Protein AF-A0A3A8Q5J2-F1 (afdb_monomer_lite)

Sequence (240 aa):
MSATRFPAQSALTEPETFGLDAPQSGDEVGGTMNSEPMVRTIKRFGLTLLVCWFVPSSCVAVSLGLMGALQALTAEPTAFPGDPPIADMLLEVALCGWLFILIGFCGFFVARHEADPIVRLWRRVLPPLTVVSLLALSPTVAQVGGRHFGGWRHLKSLLRENEARVQQMIGRTEGSLSEEERERVRAWFLKHPVSLRFESEPEPVRIQLMHSTPPYVGVDFGRGRNAVFDPVTMQCLYAD

Structure (mmCIF, N/CA/C/O backbone):
data_AF-A0A3A8Q5J2-F1
#
_entry.id   AF-A0A3A8Q5J2-F1
#
loop_
_atom_site.group_PDB
_atom_site.id
_atom_site.type_symbol
_atom_site.label_atom_id
_atom_site.label_alt_id
_atom_site.label_comp_id
_atom_site.label_asym_id
_atom_site.label_entity_id
_atom_site.label_seq_id
_atom_site.pdbx_PDB_ins_code
_atom_site.Cartn_x
_atom_site.Cartn_y
_atom_site.Cartn_z
_atom_site.occupancy
_atom_site.B_iso_or_equiv
_atom_site.auth_seq_id
_atom_site.auth_comp_id
_atom_site.auth_asym_id
_atom_site.auth_atom_id
_atom_site.pdbx_PDB_model_num
ATOM 1 N N . MET A 1 1 ? -0.804 25.118 -80.270 1.00 39.03 1 MET A N 1
ATOM 2 C CA . MET A 1 1 ? -0.415 25.708 -81.568 1.00 39.03 1 MET A CA 1
ATOM 3 C C . MET A 1 1 ? 1.028 26.162 -81.468 1.00 39.03 1 MET A C 1
ATOM 5 O O . MET A 1 1 ? 1.395 26.773 -80.476 1.00 39.03 1 MET A O 1
ATOM 9 N N . SER A 1 2 ? 1.822 25.727 -82.441 1.00 39.53 2 SER A N 1
ATOM 10 C CA . SER A 1 2 ? 3.270 25.885 -82.598 1.00 39.53 2 SER A CA 1
ATOM 11 C C . SER A 1 2 ? 3.759 27.331 -82.690 1.00 39.53 2 SER A C 1
ATOM 13 O O . SER A 1 2 ? 3.027 28.168 -83.206 1.00 39.53 2 SER A O 1
ATOM 15 N N . ALA A 1 3 ? 5.026 27.554 -82.307 1.00 39.34 3 ALA A N 1
ATOM 16 C CA . ALA A 1 3 ? 6.088 28.223 -83.095 1.00 39.34 3 ALA A CA 1
ATOM 17 C C . ALA A 1 3 ? 7.264 28.596 -82.150 1.00 39.34 3 ALA A C 1
ATOM 19 O O . ALA A 1 3 ? 7.085 29.407 -81.254 1.00 39.34 3 ALA A O 1
ATOM 20 N N . THR A 1 4 ? 8.373 27.845 -82.079 1.00 39.78 4 THR A N 1
ATOM 21 C CA . THR A 1 4 ? 9.596 27.820 -82.933 1.00 39.78 4 THR A CA 1
ATOM 22 C C . THR A 1 4 ? 10.676 28.886 -82.655 1.00 39.78 4 THR A C 1
ATOM 24 O O . THR A 1 4 ? 10.446 30.053 -82.926 1.00 39.78 4 THR A O 1
ATOM 27 N N . ARG A 1 5 ? 11.882 28.368 -82.307 1.00 38.09 5 ARG A N 1
ATOM 28 C CA . ARG A 1 5 ? 13.273 28.708 -82.754 1.00 38.09 5 ARG A CA 1
ATOM 29 C C . ARG A 1 5 ? 13.868 30.091 -82.384 1.00 38.09 5 ARG A C 1
ATOM 31 O O . ARG A 1 5 ? 13.312 31.095 -82.786 1.00 38.09 5 ARG A O 1
ATOM 38 N N . PHE A 1 6 ? 14.920 30.156 -81.534 1.00 37.38 6 PHE A N 1
ATOM 39 C CA . PHE A 1 6 ? 16.404 30.145 -81.802 1.00 37.38 6 PHE A CA 1
ATOM 40 C C . PHE A 1 6 ? 16.945 31.434 -82.484 1.00 37.38 6 PHE A C 1
ATOM 42 O O . PHE A 1 6 ? 16.175 32.030 -83.228 1.00 37.38 6 PHE A O 1
ATOM 49 N N . PRO A 1 7 ? 18.266 31.768 -82.476 1.00 57.41 7 PRO A N 1
ATOM 50 C CA . PRO A 1 7 ? 19.396 31.562 -81.531 1.00 57.41 7 PRO A CA 1
ATOM 51 C C . PRO A 1 7 ? 20.337 32.819 -81.407 1.00 57.41 7 PRO A C 1
ATOM 53 O O . PRO A 1 7 ? 19.991 33.887 -81.897 1.00 57.41 7 PRO A O 1
ATOM 56 N N . ALA A 1 8 ? 21.571 32.617 -80.883 1.00 38.72 8 ALA A N 1
ATOM 57 C CA . ALA A 1 8 ? 22.827 33.388 -81.112 1.00 38.72 8 ALA A CA 1
ATOM 58 C C . ALA A 1 8 ? 23.004 34.721 -80.336 1.00 38.72 8 ALA A C 1
ATOM 60 O O . ALA A 1 8 ? 22.026 35.384 -80.040 1.00 38.72 8 ALA A O 1
ATOM 61 N N . GLN A 1 9 ? 24.188 35.227 -79.964 1.00 36.75 9 GLN A N 1
ATOM 62 C CA . GLN A 1 9 ? 25.610 34.849 -80.034 1.00 36.75 9 GLN A CA 1
ATOM 63 C C . GLN A 1 9 ? 26.382 35.872 -79.153 1.00 36.75 9 GLN A C 1
ATOM 65 O O . GLN A 1 9 ? 26.022 37.041 -79.125 1.00 36.75 9 GLN A O 1
ATOM 70 N N . SER A 1 10 ? 27.431 35.407 -78.469 1.00 41.59 10 SER A N 1
ATOM 71 C CA . SER A 1 10 ? 28.797 35.973 -78.369 1.00 41.59 10 SER A CA 1
ATOM 72 C C . SER A 1 10 ? 29.067 37.496 -78.302 1.00 41.59 10 SER A C 1
ATOM 74 O O . SER A 1 10 ? 28.834 38.196 -79.278 1.00 41.59 10 SER A O 1
ATOM 76 N N . ALA A 1 11 ? 29.759 37.944 -77.239 1.00 39.22 11 ALA A N 1
ATOM 77 C CA . ALA A 1 11 ? 30.820 38.988 -77.191 1.00 39.22 11 ALA A CA 1
ATOM 78 C C . ALA A 1 11 ? 31.205 39.168 -75.699 1.00 39.22 11 ALA A C 1
ATOM 80 O O . ALA A 1 11 ? 30.323 39.452 -74.899 1.00 39.22 11 ALA A O 1
ATOM 81 N N . LEU A 1 12 ? 32.381 38.820 -75.162 1.00 43.78 12 LEU A N 1
ATOM 82 C CA . LEU A 1 12 ? 33.767 39.219 -75.455 1.00 43.78 12 LEU A CA 1
ATOM 83 C C . LEU A 1 12 ? 33.998 40.737 -75.360 1.00 43.78 12 LEU A C 1
ATOM 85 O O . LEU A 1 12 ? 33.977 41.423 -76.376 1.00 43.78 12 LEU A O 1
ATOM 89 N N . THR A 1 13 ? 34.277 41.213 -74.140 1.00 38.00 13 THR A N 1
ATOM 90 C CA . THR A 1 13 ? 35.090 42.417 -73.892 1.00 38.00 13 THR A CA 1
ATOM 91 C C . THR A 1 13 ? 35.610 42.417 -72.450 1.00 38.00 13 THR A C 1
ATOM 93 O O . THR A 1 13 ? 34.872 42.702 -71.512 1.00 38.00 13 THR A O 1
ATOM 96 N N . GLU A 1 14 ? 36.895 42.103 -72.274 1.00 45.56 14 GLU A N 1
ATOM 97 C CA . GLU A 1 14 ? 37.707 42.784 -71.257 1.00 45.56 14 GLU A CA 1
ATOM 98 C C . GLU A 1 14 ? 38.024 44.199 -71.767 1.00 45.56 14 GLU A C 1
ATOM 100 O O . GLU A 1 14 ? 38.014 44.438 -72.981 1.00 45.56 14 GLU A O 1
ATOM 105 N N . PRO A 1 15 ? 38.301 45.144 -70.859 1.00 44.31 15 PRO A N 1
ATOM 106 C CA . PRO A 1 15 ? 39.694 45.574 -70.798 1.00 44.31 15 PRO A CA 1
ATOM 107 C C . PRO A 1 15 ? 40.222 45.823 -69.379 1.00 44.31 15 PRO A C 1
ATOM 109 O O . PRO A 1 15 ? 39.516 46.261 -68.470 1.00 44.31 15 PRO A O 1
ATOM 112 N N . GLU A 1 16 ? 41.524 45.578 -69.258 1.00 41.09 16 GLU A N 1
ATOM 113 C CA . GLU A 1 16 ? 42.432 46.026 -68.207 1.00 41.09 16 GLU A CA 1
ATOM 114 C C . GLU A 1 16 ? 42.338 47.541 -67.938 1.00 41.09 16 GLU A C 1
ATOM 116 O O . GLU A 1 16 ? 42.175 48.334 -68.865 1.00 41.09 16 GLU A O 1
ATOM 121 N N . THR A 1 17 ? 42.565 47.984 -66.695 1.00 40.50 17 THR A N 1
ATOM 122 C CA . THR A 1 17 ? 43.857 48.580 -66.273 1.00 40.50 17 THR A CA 1
ATOM 123 C C . THR A 1 17 ? 43.790 49.256 -64.890 1.00 40.50 17 THR A C 1
ATOM 125 O O . THR A 1 17 ? 42.928 50.079 -64.612 1.00 40.50 17 THR A O 1
ATOM 128 N N . PHE A 1 18 ? 44.800 48.914 -64.079 1.00 36.84 18 PHE A N 1
ATOM 129 C CA . PHE A 1 18 ? 45.603 49.757 -63.175 1.00 36.84 18 PHE A CA 1
ATOM 130 C C . PHE A 1 18 ? 44.985 50.558 -62.012 1.00 36.84 18 PHE A C 1
ATOM 132 O O . PHE A 1 18 ? 44.236 51.510 -62.200 1.00 36.84 18 PHE A O 1
ATOM 139 N N . GLY A 1 19 ? 45.531 50.309 -60.810 1.00 32.41 19 GLY A N 1
ATOM 140 C CA . GLY A 1 19 ? 45.515 51.276 -59.707 1.00 32.41 19 GLY A CA 1
ATOM 141 C C . GLY A 1 19 ? 46.032 50.773 -58.350 1.00 32.41 19 GLY A C 1
ATOM 142 O O . GLY A 1 19 ? 45.225 50.506 -57.476 1.00 32.41 19 GLY A O 1
ATOM 143 N N . LEU A 1 20 ? 47.363 50.712 -58.196 1.00 37.94 20 LEU A N 1
ATOM 144 C CA . LEU A 1 20 ? 48.165 51.107 -57.012 1.00 37.94 20 LEU A CA 1
ATOM 145 C C . LEU A 1 20 ? 47.893 50.524 -55.597 1.00 37.94 20 LEU A C 1
ATOM 147 O O . LEU A 1 20 ? 46.974 50.920 -54.893 1.00 37.94 20 LEU A O 1
ATOM 151 N N . ASP A 1 21 ? 48.836 49.667 -55.194 1.00 37.53 21 ASP A N 1
ATOM 152 C CA . ASP A 1 21 ? 49.574 49.520 -53.921 1.00 37.53 21 ASP A CA 1
ATOM 153 C C . ASP A 1 21 ? 49.067 50.023 -52.543 1.00 37.53 21 ASP A C 1
ATOM 155 O O . ASP A 1 21 ? 48.812 51.206 -52.319 1.00 37.53 21 ASP A O 1
ATOM 159 N N . ALA A 1 22 ? 49.270 49.090 -51.588 1.00 42.50 22 ALA A N 1
ATOM 160 C CA . ALA A 1 22 ? 49.672 49.215 -50.169 1.00 42.50 22 ALA A CA 1
ATOM 161 C C . ALA A 1 22 ? 48.571 49.286 -49.075 1.00 42.50 22 ALA A C 1
ATOM 163 O O . ALA A 1 22 ? 47.450 49.704 -49.338 1.00 42.50 22 ALA A O 1
ATOM 164 N N . PRO A 1 23 ? 48.899 48.998 -47.792 1.00 43.97 23 PRO A N 1
ATOM 165 C CA . PRO A 1 2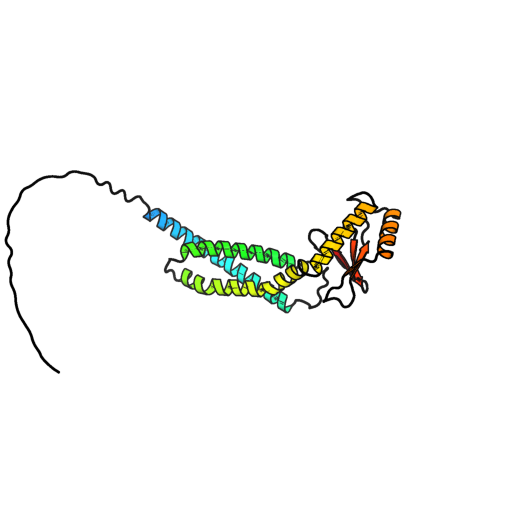3 ? 49.474 47.765 -47.237 1.00 43.97 23 PRO A CA 1
ATOM 166 C C . PRO A 1 23 ? 48.667 47.228 -46.020 1.00 43.97 23 PRO A C 1
ATOM 168 O O . PRO A 1 23 ? 47.678 47.808 -45.584 1.00 43.97 23 PRO A O 1
ATOM 171 N N . GLN A 1 24 ? 49.122 46.100 -45.463 1.00 50.88 24 GLN A N 1
ATOM 172 C CA . GLN A 1 24 ? 48.618 45.420 -44.260 1.00 50.88 24 GLN A CA 1
ATOM 173 C C . GLN A 1 24 ? 48.326 46.329 -43.044 1.00 50.88 24 GLN A C 1
ATOM 175 O O . GLN A 1 24 ? 49.203 47.042 -42.564 1.00 50.88 24 GLN A O 1
ATOM 180 N N . SER A 1 25 ? 47.141 46.150 -42.453 1.00 35.81 25 SER A N 1
ATOM 181 C CA . SER A 1 25 ? 46.830 46.273 -41.015 1.00 35.81 25 SER A CA 1
ATOM 182 C C . SER A 1 25 ? 45.469 45.599 -40.815 1.00 35.81 25 SER A C 1
ATOM 184 O O . SER A 1 25 ? 44.590 45.811 -41.639 1.00 35.81 25 SER A O 1
ATOM 186 N N . GLY A 1 26 ? 45.155 44.777 -39.832 1.00 37.09 26 GLY A N 1
ATOM 187 C CA . GLY A 1 26 ? 45.822 44.247 -38.662 1.00 37.09 26 GLY A CA 1
ATOM 188 C C . GLY A 1 26 ? 44.752 43.371 -37.999 1.00 37.09 26 GLY A C 1
ATOM 189 O O . GLY A 1 26 ? 43.581 43.738 -38.003 1.00 37.09 26 GLY A O 1
ATOM 190 N N . ASP A 1 27 ? 45.150 42.193 -37.533 1.00 45.53 27 ASP A N 1
ATOM 191 C CA . ASP A 1 27 ? 44.524 41.428 -36.454 1.00 45.53 27 ASP A CA 1
ATOM 192 C C . ASP A 1 27 ? 42.991 41.491 -36.298 1.00 45.53 27 ASP A C 1
ATOM 194 O O . ASP A 1 27 ? 42.468 42.130 -35.387 1.00 45.53 27 ASP A O 1
ATOM 198 N N . GLU A 1 28 ? 42.267 40.668 -37.061 1.00 39.16 28 GLU A N 1
ATOM 199 C CA . GLU A 1 28 ? 41.115 39.981 -36.474 1.00 39.16 28 GLU A CA 1
ATOM 200 C C . GLU A 1 28 ? 41.599 38.644 -35.913 1.00 39.16 28 GLU A C 1
ATOM 202 O O . GLU A 1 28 ? 41.655 37.615 -36.588 1.00 39.16 28 GLU A O 1
ATOM 207 N N . VAL A 1 29 ? 41.963 38.679 -34.628 1.00 48.69 29 VAL A N 1
ATOM 208 C CA . VAL A 1 29 ? 42.044 37.504 -33.758 1.00 48.69 29 VAL A CA 1
ATOM 209 C C . VAL A 1 29 ? 40.627 36.938 -33.631 1.00 48.69 29 VAL A C 1
ATOM 211 O O . VAL A 1 29 ? 39.917 37.151 -32.651 1.00 48.69 29 VAL A O 1
ATOM 214 N N . GLY A 1 30 ? 40.19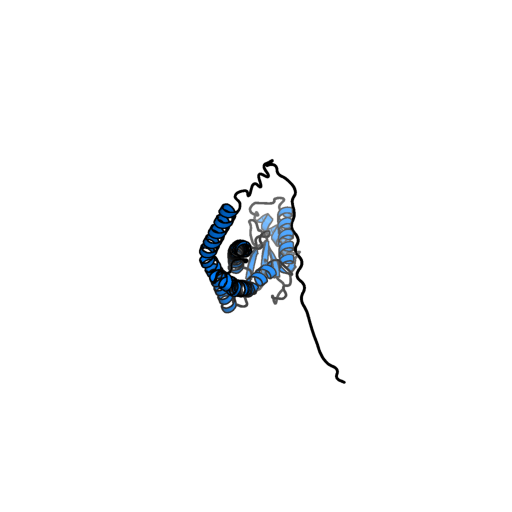5 36.218 -34.664 1.00 41.22 30 GLY A N 1
ATOM 215 C CA . GLY A 1 30 ? 39.033 35.346 -34.636 1.00 41.22 30 GLY A CA 1
ATOM 216 C C . GLY A 1 30 ? 39.363 34.141 -33.772 1.00 41.22 30 GLY A C 1
ATOM 217 O O . GLY A 1 30 ? 39.757 33.092 -34.274 1.00 41.22 30 GLY A O 1
ATOM 218 N N . GLY A 1 31 ? 39.258 34.314 -32.455 1.00 47.06 31 GLY A N 1
ATOM 219 C CA . GLY A 1 31 ? 39.402 33.250 -31.476 1.00 47.06 31 GLY A CA 1
ATOM 220 C C . GLY A 1 31 ? 38.374 32.149 -31.719 1.00 47.06 31 GLY A C 1
ATOM 221 O O . GLY A 1 31 ? 37.291 32.155 -31.138 1.00 47.06 31 GLY A O 1
ATOM 222 N N . THR A 1 32 ? 38.726 31.153 -32.529 1.00 49.16 32 THR A N 1
ATOM 223 C CA . THR A 1 32 ? 38.065 29.849 -32.536 1.00 49.16 32 THR A CA 1
ATOM 224 C C . THR A 1 32 ? 38.460 29.127 -31.251 1.00 49.16 32 THR A C 1
ATOM 226 O O . THR A 1 32 ? 39.343 28.270 -31.228 1.00 49.16 32 THR A O 1
ATOM 229 N N . MET A 1 33 ? 37.839 29.531 -30.140 1.00 47.12 33 MET A N 1
ATOM 230 C CA . MET A 1 33 ? 37.899 28.825 -28.864 1.00 47.12 33 MET A CA 1
ATOM 231 C C . MET A 1 33 ? 37.471 27.368 -29.081 1.00 47.12 33 MET A C 1
ATOM 233 O O . MET A 1 33 ? 36.290 27.091 -29.275 1.00 47.12 33 MET A O 1
ATOM 237 N N . ASN A 1 34 ? 38.450 26.457 -29.087 1.00 50.78 34 ASN A N 1
ATOM 238 C CA . ASN A 1 34 ? 38.549 25.206 -28.314 1.00 50.78 34 ASN A CA 1
ATOM 239 C C . ASN A 1 34 ? 37.257 24.441 -27.929 1.00 50.78 34 ASN A C 1
ATOM 241 O O . ASN A 1 34 ? 37.219 23.769 -26.901 1.00 50.78 34 ASN A O 1
ATOM 245 N N . SER A 1 35 ? 36.198 24.477 -28.731 1.00 54.41 35 SER A N 1
ATOM 246 C CA . SER A 1 35 ? 34.926 23.798 -28.435 1.00 54.41 35 SER A CA 1
ATOM 247 C C . SER A 1 35 ? 34.856 22.387 -29.029 1.00 54.41 35 SER A C 1
ATOM 249 O O . SER A 1 35 ? 34.176 21.516 -28.485 1.00 54.41 35 SER A O 1
ATOM 251 N N . GLU A 1 36 ? 35.627 22.097 -30.078 1.00 55.09 36 GLU A N 1
ATOM 252 C CA . GLU A 1 36 ? 35.668 20.771 -30.702 1.00 55.09 36 GLU A CA 1
ATOM 253 C C . GLU A 1 36 ? 36.149 19.620 -29.794 1.00 55.09 36 GLU A C 1
ATOM 255 O O . GLU A 1 36 ? 35.494 18.567 -29.791 1.00 55.09 36 GLU A O 1
ATOM 260 N N . PRO A 1 37 ? 37.238 19.746 -29.001 1.00 59.50 37 PRO A N 1
ATOM 261 C CA . PRO A 1 37 ? 37.691 18.637 -28.160 1.00 59.50 37 PRO A CA 1
ATOM 262 C C . PRO A 1 37 ? 36.725 18.376 -26.997 1.00 59.50 37 PRO A C 1
ATOM 264 O O . PRO A 1 37 ? 36.504 17.222 -26.621 1.00 59.50 37 PRO A O 1
ATOM 267 N N . MET A 1 38 ? 36.091 19.426 -26.469 1.00 59.59 38 MET A N 1
ATOM 268 C CA . MET A 1 38 ? 35.143 19.326 -25.361 1.00 59.59 38 MET A CA 1
ATOM 269 C C . MET A 1 38 ? 33.847 18.632 -25.802 1.00 59.59 38 MET A C 1
ATOM 271 O O . MET A 1 38 ? 33.403 17.686 -25.153 1.00 59.59 38 MET A O 1
ATOM 275 N N . VAL A 1 39 ? 33.300 18.999 -26.967 1.00 63.34 39 VAL A N 1
ATOM 276 C CA . VAL A 1 39 ? 32.101 18.363 -27.541 1.00 63.34 39 VAL A CA 1
ATOM 277 C C . VAL A 1 39 ? 32.350 16.889 -27.874 1.00 63.34 39 VAL A C 1
ATOM 279 O O . VAL A 1 39 ? 31.505 16.040 -27.596 1.00 63.34 39 VAL A O 1
ATOM 282 N N . ARG A 1 40 ? 33.518 16.546 -28.430 1.00 65.75 40 ARG A N 1
ATOM 283 C CA . ARG A 1 40 ? 33.864 15.154 -28.773 1.00 65.75 40 ARG A CA 1
ATOM 284 C C . ARG A 1 40 ? 34.067 14.278 -27.528 1.00 65.75 40 ARG A C 1
ATOM 286 O O . ARG A 1 40 ? 33.714 13.100 -27.546 1.00 65.75 40 ARG A O 1
ATOM 293 N N . THR A 1 41 ? 34.586 14.855 -26.446 1.00 68.44 41 THR A N 1
ATOM 294 C CA . THR A 1 41 ? 34.770 14.166 -25.158 1.00 68.44 41 THR A CA 1
ATOM 295 C C . THR A 1 41 ? 33.429 13.922 -24.467 1.00 68.44 41 THR A C 1
ATOM 297 O O . THR A 1 41 ? 33.147 12.791 -24.079 1.00 68.44 41 THR A O 1
ATOM 300 N N . ILE A 1 42 ? 32.551 14.930 -24.420 1.00 65.38 42 ILE A N 1
ATOM 301 C CA . ILE A 1 42 ? 31.186 14.803 -23.881 1.00 65.38 42 ILE A CA 1
ATOM 302 C C . ILE A 1 42 ? 30.393 13.718 -24.630 1.00 65.38 42 ILE A C 1
ATOM 304 O O . ILE A 1 42 ? 29.729 12.896 -24.002 1.00 65.38 42 ILE A O 1
ATOM 308 N N . LYS A 1 43 ? 30.524 13.645 -25.961 1.00 64.62 43 LYS A N 1
ATOM 309 C CA . LYS A 1 43 ? 29.876 12.616 -26.794 1.00 64.62 43 LYS A CA 1
ATOM 310 C C . LYS A 1 43 ? 30.349 11.193 -26.477 1.00 64.62 43 LYS A C 1
ATOM 312 O O . LYS A 1 43 ? 29.530 10.301 -26.281 1.00 64.62 43 LYS A O 1
ATOM 317 N N . ARG A 1 44 ? 31.664 10.980 -26.346 1.00 67.94 44 ARG A N 1
ATOM 318 C CA . ARG A 1 44 ? 32.243 9.664 -26.002 1.00 67.94 44 ARG A CA 1
ATOM 319 C C . ARG A 1 44 ? 31.887 9.205 -24.587 1.00 67.94 44 ARG A C 1
ATOM 321 O O . ARG A 1 44 ? 31.642 8.016 -24.376 1.00 67.94 44 ARG A O 1
ATOM 328 N N . PHE A 1 45 ? 31.815 10.137 -23.637 1.00 67.38 45 PHE A N 1
ATOM 329 C CA . PHE A 1 45 ? 31.308 9.850 -22.296 1.00 67.38 45 PHE A CA 1
ATOM 330 C C . PHE A 1 45 ? 29.819 9.494 -22.325 1.00 67.38 45 PHE A C 1
ATOM 332 O O . PHE A 1 45 ? 29.430 8.511 -21.702 1.00 67.38 45 PHE A O 1
ATOM 339 N N . GLY A 1 46 ? 29.009 10.217 -23.106 1.00 64.19 46 GLY A N 1
ATOM 340 C CA . GLY A 1 46 ? 27.590 9.917 -23.307 1.00 64.19 46 GLY A CA 1
ATOM 341 C C . GLY A 1 46 ? 27.345 8.527 -23.899 1.00 64.19 46 GLY A C 1
ATOM 342 O O . GLY A 1 46 ? 26.507 7.794 -23.386 1.00 64.19 46 GLY A O 1
ATOM 343 N N . LEU A 1 47 ? 28.117 8.122 -24.914 1.00 66.50 47 LEU A N 1
ATOM 344 C CA . LEU A 1 47 ? 28.011 6.794 -25.531 1.00 66.50 47 LEU A CA 1
ATOM 345 C C . LEU A 1 47 ? 28.422 5.668 -24.566 1.00 66.50 47 LEU A C 1
ATOM 347 O O . LEU A 1 47 ? 27.737 4.654 -24.467 1.00 66.50 47 LEU A O 1
ATOM 351 N N . THR A 1 48 ? 29.515 5.855 -23.819 1.00 69.56 48 THR A N 1
ATOM 352 C CA . THR A 1 48 ? 29.977 4.870 -22.825 1.00 69.56 48 THR A CA 1
ATOM 353 C C . THR A 1 48 ? 28.970 4.724 -21.687 1.00 69.56 48 THR A C 1
ATOM 355 O O . THR A 1 48 ? 28.604 3.607 -21.333 1.00 69.56 48 THR A O 1
ATOM 358 N N . LEU A 1 49 ? 28.455 5.842 -21.161 1.00 67.38 49 LEU A N 1
ATOM 359 C CA . LEU A 1 49 ? 27.376 5.837 -20.171 1.00 67.38 49 LEU A CA 1
ATOM 360 C C . LEU A 1 49 ? 26.124 5.145 -20.720 1.00 67.38 49 LEU A C 1
ATOM 362 O O . LEU A 1 49 ? 25.525 4.340 -20.020 1.00 67.38 49 LEU A O 1
ATOM 366 N N . LEU A 1 50 ? 25.766 5.386 -21.981 1.00 66.69 50 LEU A N 1
ATOM 367 C CA . LEU A 1 50 ? 24.602 4.784 -22.630 1.00 66.69 50 LEU A CA 1
ATOM 368 C C . LEU A 1 50 ? 24.729 3.262 -22.783 1.00 66.69 50 LEU A C 1
ATOM 370 O O . LEU A 1 50 ? 23.773 2.540 -22.504 1.00 66.69 50 LEU A O 1
ATOM 374 N N . VAL A 1 51 ? 25.899 2.754 -23.177 1.00 68.81 51 VAL A N 1
ATOM 375 C CA . VAL A 1 51 ? 26.145 1.305 -23.288 1.00 68.81 51 VAL A CA 1
ATOM 376 C C . VAL A 1 51 ? 26.210 0.651 -21.906 1.00 68.81 51 VAL A C 1
ATO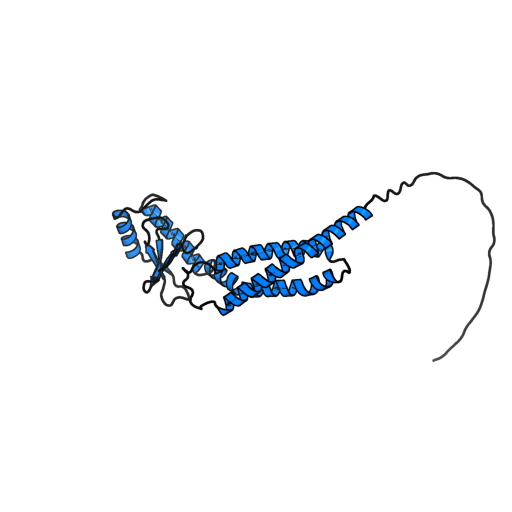M 378 O O . VAL A 1 51 ? 25.581 -0.385 -21.694 1.00 68.81 51 VAL A O 1
ATOM 381 N N . CYS A 1 52 ? 26.891 1.278 -20.943 1.00 75.75 52 CYS A N 1
ATOM 382 C CA . CYS A 1 52 ? 26.965 0.784 -19.568 1.00 75.75 52 CYS A CA 1
ATOM 383 C C . CYS A 1 52 ? 25.601 0.799 -18.861 1.00 75.75 52 CYS A C 1
ATOM 385 O O . CYS A 1 52 ? 25.356 -0.045 -18.005 1.00 75.75 52 CYS A O 1
ATOM 387 N N . TRP A 1 53 ? 24.697 1.712 -19.232 1.00 74.81 53 TRP A N 1
ATOM 388 C CA . TRP A 1 53 ? 23.351 1.810 -18.659 1.00 74.81 53 TRP A CA 1
ATOM 389 C C . TRP A 1 53 ? 22.303 0.956 -19.391 1.00 74.81 53 TRP A C 1
ATOM 391 O O . TRP A 1 53 ? 21.243 0.667 -18.835 1.00 74.81 53 TRP A O 1
ATOM 401 N N . PHE A 1 54 ? 22.595 0.496 -20.614 1.00 69.31 54 PHE A N 1
ATOM 402 C CA . PHE A 1 54 ? 21.689 -0.334 -21.417 1.00 69.31 54 PHE A CA 1
ATOM 403 C C . PHE A 1 54 ? 21.369 -1.672 -20.769 1.00 69.31 54 PHE A C 1
ATOM 405 O O . PHE A 1 54 ? 20.198 -2.027 -20.611 1.00 69.31 54 PHE A O 1
ATOM 412 N N . VAL A 1 55 ? 22.413 -2.419 -20.414 1.00 75.50 55 VAL A N 1
ATOM 413 C CA . VAL A 1 55 ? 22.258 -3.771 -19.874 1.00 75.50 55 VAL A CA 1
ATOM 414 C C . VAL A 1 55 ? 21.517 -3.722 -18.533 1.00 75.50 55 VAL A C 1
ATOM 416 O O . VAL A 1 55 ? 20.511 -4.415 -18.407 1.00 75.50 55 VAL A O 1
ATOM 419 N N . PRO A 1 56 ? 21.871 -2.838 -17.579 1.00 78.50 56 PRO A N 1
ATOM 420 C CA . PRO A 1 56 ? 21.111 -2.708 -16.339 1.00 78.50 56 PRO A CA 1
ATOM 421 C C . PRO A 1 56 ? 19.654 -2.275 -16.559 1.00 78.50 56 PRO A C 1
ATOM 423 O O . PRO A 1 56 ? 18.751 -2.879 -15.991 1.00 78.50 56 PRO A O 1
ATOM 426 N N . SER A 1 57 ? 19.396 -1.276 -17.412 1.00 76.81 57 SER A N 1
ATOM 427 C CA . SER A 1 57 ? 18.043 -0.736 -17.629 1.00 76.81 57 SER A CA 1
ATOM 428 C C . SER A 1 57 ? 17.099 -1.747 -18.291 1.00 76.81 57 SER A C 1
ATOM 430 O O . SER A 1 57 ? 15.959 -1.924 -17.860 1.00 76.81 57 SER A O 1
ATOM 432 N N . SER A 1 58 ? 17.587 -2.471 -19.303 1.00 74.19 58 SER A N 1
ATOM 433 C CA . SER A 1 58 ? 16.816 -3.534 -19.957 1.00 74.19 58 SER A CA 1
ATOM 434 C C . SER A 1 58 ? 16.568 -4.723 -19.026 1.00 74.19 58 SER A C 1
ATOM 436 O O . SER A 1 58 ? 15.437 -5.203 -18.964 1.00 74.19 58 SER A O 1
ATOM 438 N N . CYS A 1 59 ? 17.565 -5.142 -18.237 1.00 80.62 59 CYS A N 1
ATOM 439 C CA . CYS A 1 59 ? 17.388 -6.174 -17.212 1.00 80.62 59 CYS A CA 1
ATOM 440 C C . CYS A 1 59 ? 16.332 -5.777 -16.174 1.00 80.62 59 CYS A C 1
ATOM 442 O O . CYS A 1 59 ? 15.475 -6.596 -15.842 1.00 80.62 59 CYS A O 1
ATOM 444 N N . VAL A 1 60 ? 16.346 -4.528 -15.696 1.00 81.50 60 VAL A N 1
ATOM 445 C CA . VAL A 1 60 ? 15.338 -4.012 -14.757 1.00 81.50 60 VAL A CA 1
ATOM 446 C C . VAL A 1 60 ? 13.948 -4.038 -15.392 1.00 81.50 60 VAL A C 1
ATOM 448 O O . VAL A 1 60 ? 13.023 -4.583 -14.800 1.00 81.50 60 VAL A O 1
ATOM 451 N N . ALA A 1 61 ? 13.792 -3.526 -16.615 1.00 78.06 61 ALA A N 1
ATOM 452 C CA . ALA A 1 61 ? 12.492 -3.484 -17.282 1.00 78.06 61 ALA A CA 1
ATOM 453 C C . ALA A 1 61 ? 11.916 -4.885 -17.565 1.00 78.06 61 ALA A C 1
ATOM 455 O O . ALA A 1 61 ? 10.724 -5.107 -17.361 1.00 78.06 61 ALA A O 1
ATOM 456 N N . VAL A 1 62 ? 12.754 -5.840 -17.988 1.00 81.75 62 VAL A N 1
ATOM 457 C CA . VAL A 1 62 ? 12.343 -7.241 -18.187 1.00 81.75 62 VAL A CA 1
ATOM 458 C C . VAL A 1 62 ? 11.967 -7.894 -16.860 1.00 81.75 62 VAL A C 1
ATOM 460 O O . VAL A 1 62 ? 10.942 -8.566 -16.791 1.00 81.75 62 VAL A O 1
ATOM 463 N N . SER A 1 63 ? 12.753 -7.670 -15.804 1.00 82.00 63 SER A N 1
ATOM 464 C CA . SER A 1 63 ? 12.472 -8.225 -14.475 1.00 82.00 63 SER A CA 1
ATOM 465 C C . SER A 1 63 ? 11.147 -7.699 -13.926 1.00 82.00 63 SER A C 1
ATOM 467 O O . SER A 1 63 ? 10.323 -8.489 -13.479 1.00 82.00 63 SER A O 1
ATOM 469 N N . LEU A 1 64 ? 10.897 -6.389 -14.036 1.00 79.50 64 LEU A N 1
ATOM 470 C CA . LEU A 1 64 ? 9.629 -5.776 -13.632 1.00 79.50 64 LEU A CA 1
ATOM 471 C C . LEU A 1 64 ? 8.449 -6.300 -14.458 1.00 79.50 64 LEU A C 1
ATOM 473 O O . LEU A 1 64 ? 7.406 -6.621 -13.894 1.00 79.50 64 LEU A O 1
ATOM 477 N N . GLY A 1 65 ? 8.621 -6.444 -15.775 1.00 76.62 65 GLY A N 1
ATOM 478 C CA . GLY A 1 65 ? 7.598 -7.015 -16.650 1.00 76.62 65 GLY A CA 1
ATOM 479 C C . GLY A 1 65 ? 7.257 -8.463 -16.292 1.00 76.62 65 GLY A C 1
ATOM 480 O O . GLY A 1 65 ? 6.081 -8.809 -16.193 1.00 76.62 65 GLY A O 1
ATOM 481 N N . LEU A 1 66 ? 8.270 -9.301 -16.048 1.00 81.88 66 LEU A N 1
ATOM 482 C CA . LEU A 1 66 ? 8.082 -10.694 -15.641 1.00 81.88 66 LEU A CA 1
ATOM 483 C C . LEU A 1 66 ? 7.410 -10.790 -14.269 1.00 81.88 66 LEU A C 1
ATOM 485 O O . LEU A 1 66 ? 6.517 -11.609 -14.084 1.00 81.88 66 LEU A O 1
ATOM 489 N N . MET A 1 67 ? 7.814 -9.940 -13.327 1.00 80.12 67 MET A N 1
ATOM 490 C CA . MET A 1 67 ? 7.267 -9.914 -11.975 1.00 80.12 67 MET A CA 1
ATOM 491 C C . MET A 1 67 ? 5.796 -9.479 -11.969 1.00 80.12 67 MET A C 1
ATOM 493 O O . MET A 1 67 ? 4.973 -10.146 -11.347 1.00 80.12 67 MET A O 1
ATOM 497 N N . GLY A 1 68 ? 5.444 -8.433 -12.726 1.00 74.38 68 GLY A N 1
ATOM 498 C CA . GLY A 1 68 ? 4.055 -7.998 -12.898 1.00 74.38 68 GLY A CA 1
ATOM 499 C C . GLY A 1 68 ? 3.189 -9.038 -13.617 1.00 74.3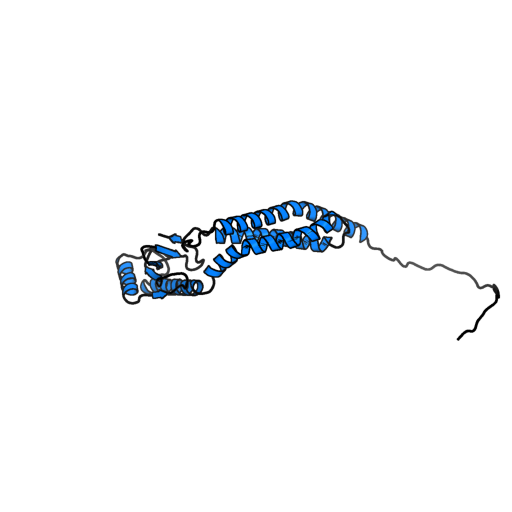8 68 GLY A C 1
ATOM 500 O O . GLY A 1 68 ? 2.068 -9.310 -13.193 1.00 74.38 68 GLY A O 1
ATOM 501 N N . ALA A 1 69 ? 3.719 -9.691 -14.658 1.00 76.62 69 ALA A N 1
ATOM 502 C CA . ALA A 1 69 ? 3.015 -10.764 -15.362 1.00 76.62 69 ALA A CA 1
ATOM 503 C C . ALA A 1 69 ? 2.787 -11.991 -14.469 1.00 76.62 69 ALA A C 1
ATOM 505 O O . ALA A 1 69 ? 1.690 -12.544 -14.452 1.00 76.62 69 ALA A O 1
ATOM 506 N N . LEU A 1 70 ? 3.803 -12.399 -13.703 1.00 78.81 70 LEU A N 1
ATOM 507 C CA . LEU A 1 70 ? 3.681 -13.499 -12.755 1.00 78.81 70 LEU A CA 1
ATOM 508 C C . LEU A 1 70 ? 2.642 -13.165 -11.684 1.00 78.81 70 LEU A C 1
ATOM 510 O O . LEU A 1 70 ? 1.756 -13.974 -11.446 1.00 78.81 70 LEU A O 1
ATOM 514 N N . GLN A 1 71 ? 2.684 -11.951 -11.126 1.00 73.75 71 GLN A N 1
ATOM 515 C CA . GLN A 1 71 ? 1.686 -11.494 -10.163 1.00 73.75 71 GLN A CA 1
ATOM 516 C C . GLN A 1 71 ? 0.274 -11.531 -10.757 1.00 73.75 71 GLN A C 1
ATOM 518 O O . GLN A 1 71 ? -0.634 -12.023 -10.104 1.00 73.75 71 GLN A O 1
ATOM 523 N N . ALA A 1 72 ? 0.071 -11.068 -11.991 1.00 70.75 72 ALA A N 1
ATOM 524 C CA . ALA A 1 72 ? -1.242 -11.113 -12.635 1.00 70.75 72 ALA A CA 1
ATOM 525 C C . ALA A 1 72 ? -1.765 -12.549 -12.840 1.00 70.75 72 ALA A C 1
ATOM 527 O O . ALA A 1 72 ? -2.973 -12.766 -12.821 1.00 70.75 72 ALA A O 1
ATOM 528 N N . LEU A 1 73 ? -0.868 -13.523 -13.028 1.00 75.25 73 LEU A N 1
ATOM 529 C CA . LEU A 1 73 ? -1.214 -14.937 -13.201 1.00 75.25 73 LEU A CA 1
ATOM 530 C C . LEU A 1 73 ? -1.433 -15.674 -11.874 1.00 75.25 73 LEU A C 1
ATOM 532 O O . LEU A 1 73 ? -2.188 -16.642 -11.843 1.00 75.25 73 LEU A O 1
ATOM 536 N N . THR A 1 74 ? -0.767 -15.247 -10.799 1.00 69.69 74 THR A N 1
ATOM 537 C CA . THR A 1 74 ? -0.825 -15.902 -9.482 1.00 69.69 74 THR A CA 1
ATOM 538 C C . THR A 1 74 ? -1.649 -15.137 -8.452 1.00 69.69 74 THR A C 1
ATOM 540 O O . THR A 1 74 ? -1.780 -15.609 -7.328 1.00 69.69 74 THR A O 1
ATOM 543 N N . ALA A 1 75 ? -2.158 -13.947 -8.781 1.00 61.91 75 ALA A N 1
ATOM 544 C CA . ALA A 1 75 ? -2.973 -13.157 -7.871 1.00 61.91 75 ALA A CA 1
ATOM 545 C C . ALA A 1 75 ? -4.270 -13.911 -7.572 1.00 61.91 75 ALA A C 1
ATOM 547 O O . ALA A 1 75 ? -5.154 -14.020 -8.424 1.00 61.91 75 ALA A O 1
ATOM 548 N N . GLU A 1 76 ? -4.387 -14.425 -6.349 1.00 56.22 76 GLU A N 1
ATOM 549 C CA . GLU A 1 76 ? -5.658 -14.949 -5.879 1.00 56.22 76 GLU A CA 1
ATOM 550 C C . GLU A 1 76 ? -6.687 -13.807 -5.812 1.00 56.22 76 GLU A C 1
ATOM 552 O O . GLU A 1 76 ? -6.381 -12.717 -5.317 1.00 56.22 76 GLU A O 1
ATOM 557 N N . PRO A 1 77 ? -7.924 -14.031 -6.289 1.00 50.97 77 PRO A N 1
ATOM 558 C CA . PRO A 1 77 ? -8.964 -13.003 -6.340 1.00 50.97 77 PRO A CA 1
ATOM 559 C C . PRO A 1 77 ? -9.443 -12.533 -4.955 1.00 50.97 77 PRO A C 1
ATOM 561 O O . PRO A 1 77 ? -10.234 -11.596 -4.871 1.00 50.97 77 PRO A O 1
ATOM 564 N N . THR A 1 78 ? -8.979 -13.158 -3.870 1.00 50.56 78 THR A N 1
ATOM 565 C CA . THR A 1 78 ? -9.420 -12.899 -2.495 1.00 50.56 78 THR A CA 1
ATOM 566 C C . THR A 1 78 ? -8.244 -12.770 -1.529 1.00 50.56 78 THR A C 1
ATOM 568 O O . THR A 1 78 ? -8.259 -13.384 -0.466 1.00 50.56 78 THR A O 1
ATOM 571 N N . ALA A 1 79 ? -7.220 -11.989 -1.881 1.00 55.69 79 ALA A N 1
ATOM 572 C CA . ALA A 1 79 ? -6.207 -11.599 -0.902 1.00 55.69 79 ALA A CA 1
ATOM 573 C C . ALA A 1 79 ? -6.893 -10.831 0.238 1.00 55.69 79 ALA A C 1
ATOM 575 O O . ALA A 1 79 ? -7.550 -9.807 0.003 1.00 55.69 79 ALA A O 1
ATOM 576 N N . PHE A 1 80 ? -6.779 -11.344 1.463 1.00 56.84 80 PHE A N 1
ATOM 577 C CA . PHE A 1 80 ? -7.297 -10.655 2.634 1.00 56.84 80 PHE A CA 1
ATOM 578 C C . PHE A 1 80 ? -6.541 -9.326 2.729 1.00 56.84 80 PHE A C 1
ATOM 580 O O . PHE A 1 80 ? -5.328 -9.283 2.514 1.00 56.84 80 PHE A O 1
ATOM 587 N N . PRO A 1 81 ? -7.201 -8.198 3.030 1.00 57.31 81 PRO A N 1
ATOM 588 C CA . PRO A 1 81 ? -6.520 -6.911 3.103 1.00 57.31 81 PRO A CA 1
ATOM 589 C C . PRO A 1 81 ? -5.361 -6.877 4.105 1.00 57.31 81 PRO A C 1
ATOM 591 O O . PRO A 1 81 ? -4.552 -5.951 4.024 1.00 57.31 81 PRO A O 1
ATOM 594 N N . GLY A 1 82 ? -5.282 -7.872 4.994 1.00 51.44 82 GLY A N 1
ATOM 595 C CA . GLY A 1 82 ? -4.194 -8.084 5.928 1.00 51.44 82 GLY A CA 1
ATOM 596 C C . GLY A 1 82 ? -3.014 -8.947 5.462 1.00 51.44 82 GLY A C 1
ATOM 597 O O . GLY A 1 82 ? -2.043 -9.050 6.209 1.00 51.44 82 GLY A O 1
ATOM 598 N N . ASP A 1 83 ? -3.057 -9.521 4.256 1.00 57.59 83 ASP A N 1
ATOM 599 C CA . ASP A 1 83 ? -1.932 -10.272 3.690 1.00 57.59 83 ASP A CA 1
ATOM 600 C C . ASP A 1 83 ? -0.701 -9.367 3.515 1.00 57.59 83 ASP A C 1
ATOM 602 O O . ASP A 1 83 ? -0.852 -8.174 3.197 1.00 57.59 83 ASP A O 1
ATOM 606 N N . PRO A 1 84 ? 0.523 -9.908 3.712 1.00 52.69 84 PRO A N 1
ATOM 607 C CA . PRO A 1 84 ? 1.755 -9.135 3.636 1.00 52.69 84 PRO A CA 1
ATOM 608 C C . PRO A 1 84 ? 1.781 -8.344 2.328 1.00 52.69 84 PRO A C 1
ATOM 610 O O . PRO A 1 84 ? 1.410 -8.881 1.278 1.00 52.69 84 PRO A O 1
ATOM 613 N N . PRO A 1 85 ? 2.196 -7.067 2.357 1.00 59.84 85 PRO A N 1
ATOM 614 C CA . PRO A 1 85 ? 2.030 -6.173 1.227 1.00 59.84 85 PRO A CA 1
ATOM 615 C C . PRO A 1 85 ? 3.109 -6.437 0.171 1.00 59.84 85 PRO A C 1
ATOM 617 O O . PRO A 1 85 ? 3.923 -5.573 -0.147 1.00 59.84 85 PRO A O 1
ATOM 620 N N . ILE A 1 86 ? 3.105 -7.639 -0.412 1.00 64.00 86 ILE A N 1
ATOM 621 C CA . ILE A 1 86 ? 3.917 -7.991 -1.576 1.00 64.00 86 ILE A CA 1
ATOM 622 C C . ILE A 1 86 ? 3.660 -6.940 -2.659 1.00 64.00 86 ILE A C 1
ATOM 624 O O . ILE A 1 86 ? 4.605 -6.443 -3.252 1.00 64.00 86 ILE A O 1
ATOM 628 N N . ALA A 1 87 ? 2.408 -6.505 -2.836 1.00 62.91 87 ALA A N 1
ATOM 629 C CA . ALA A 1 87 ? 2.055 -5.431 -3.760 1.00 62.91 87 ALA A CA 1
ATOM 630 C C . ALA A 1 87 ? 2.727 -4.076 -3.444 1.00 62.91 87 ALA A C 1
ATOM 632 O O . ALA A 1 87 ? 3.150 -3.401 -4.380 1.00 62.91 87 ALA A O 1
ATOM 633 N N . ASP A 1 88 ? 2.880 -3.682 -2.174 1.00 64.00 88 ASP A N 1
ATOM 634 C CA . ASP A 1 88 ? 3.498 -2.388 -1.832 1.00 64.00 88 ASP A CA 1
ATOM 635 C C . ASP A 1 88 ? 5.021 -2.451 -2.008 1.00 64.00 88 ASP A C 1
ATOM 637 O O . ASP A 1 88 ? 5.607 -1.542 -2.593 1.00 64.00 88 ASP A O 1
ATOM 641 N N . MET A 1 89 ? 5.659 -3.555 -1.593 1.00 67.38 89 MET A N 1
ATOM 642 C CA . MET A 1 89 ? 7.091 -3.780 -1.836 1.00 67.38 89 MET A CA 1
ATOM 643 C C . MET A 1 89 ? 7.397 -3.864 -3.335 1.00 67.38 89 MET A C 1
ATOM 645 O O . MET A 1 89 ? 8.377 -3.292 -3.810 1.00 67.38 89 MET A O 1
ATOM 649 N N . LEU A 1 90 ? 6.536 -4.540 -4.100 1.00 70.88 90 LEU A N 1
ATOM 650 C CA . LEU A 1 90 ? 6.616 -4.598 -5.558 1.00 70.88 90 LEU A CA 1
ATOM 651 C C . LEU A 1 90 ? 6.493 -3.217 -6.185 1.00 70.88 90 LEU A C 1
ATOM 653 O O . LEU A 1 90 ? 7.262 -2.893 -7.088 1.00 70.88 90 LEU A O 1
ATOM 657 N N . LEU A 1 91 ? 5.548 -2.403 -5.712 1.00 71.50 91 LEU A N 1
ATOM 658 C CA . LEU A 1 91 ? 5.367 -1.047 -6.205 1.00 71.50 91 LEU A CA 1
ATOM 659 C C . LEU A 1 91 ? 6.592 -0.179 -5.898 1.00 71.50 91 LEU A C 1
ATOM 661 O O . LEU A 1 91 ? 7.037 0.561 -6.771 1.00 71.50 91 LEU A O 1
ATOM 665 N N . GLU A 1 92 ? 7.169 -0.281 -4.702 1.00 73.75 92 GLU A N 1
ATOM 666 C CA . GLU A 1 92 ? 8.370 0.469 -4.324 1.00 73.75 92 GLU A CA 1
ATOM 667 C C . GLU A 1 92 ? 9.588 0.071 -5.174 1.00 73.75 92 GLU A C 1
ATOM 669 O O . GLU A 1 92 ? 10.257 0.934 -5.752 1.00 73.75 92 GLU A O 1
ATOM 674 N N . VAL A 1 93 ? 9.831 -1.235 -5.335 1.00 76.19 93 VAL A N 1
ATOM 675 C CA . VAL A 1 93 ? 10.888 -1.767 -6.214 1.00 76.19 93 VAL A CA 1
ATOM 676 C C . VAL A 1 93 ? 10.654 -1.340 -7.663 1.00 76.19 93 VAL A C 1
ATOM 678 O O . VAL A 1 93 ? 11.594 -0.932 -8.352 1.00 76.19 93 VAL A O 1
ATOM 681 N N . ALA A 1 94 ? 9.404 -1.368 -8.123 1.00 77.94 94 ALA A N 1
ATOM 682 C CA . ALA A 1 94 ? 9.031 -0.900 -9.446 1.00 77.94 94 ALA A CA 1
ATOM 683 C C . ALA A 1 94 ? 9.317 0.591 -9.624 1.00 77.94 94 ALA A C 1
ATOM 685 O O . ALA A 1 94 ? 9.950 0.960 -10.609 1.00 77.94 94 ALA A O 1
ATOM 686 N N . LEU A 1 95 ? 8.923 1.445 -8.679 1.00 79.56 95 LEU A N 1
ATOM 687 C CA . LEU A 1 95 ? 9.191 2.885 -8.725 1.00 79.56 95 LEU A CA 1
ATOM 688 C C . LEU A 1 95 ? 10.695 3.176 -8.775 1.00 79.56 95 LEU A C 1
ATOM 690 O O . LEU A 1 95 ? 11.133 3.996 -9.583 1.00 79.56 95 LEU A O 1
ATOM 694 N N . CYS A 1 96 ? 11.493 2.460 -7.980 1.00 78.56 96 CYS A N 1
ATOM 695 C CA . CYS A 1 96 ? 12.950 2.574 -8.005 1.00 78.56 96 CYS A CA 1
ATOM 696 C C . CYS A 1 96 ? 13.529 2.158 -9.366 1.00 78.56 96 CYS A C 1
ATOM 698 O O . CYS A 1 96 ? 14.354 2.873 -9.942 1.00 78.56 96 CYS A O 1
ATOM 700 N N . GLY A 1 97 ? 13.063 1.035 -9.920 1.00 78.88 97 GLY A N 1
ATOM 701 C CA . GLY A 1 97 ? 13.472 0.570 -11.244 1.00 78.88 97 GLY A CA 1
ATOM 702 C C . GLY A 1 97 ? 13.061 1.528 -12.366 1.00 78.88 97 GLY A C 1
ATOM 703 O O . GLY A 1 97 ? 13.843 1.798 -13.275 1.00 78.88 97 GLY A O 1
ATOM 704 N N . TRP A 1 98 ? 11.873 2.122 -12.275 1.00 79.88 98 TRP A N 1
ATOM 705 C CA . TRP A 1 98 ? 11.388 3.133 -13.211 1.00 79.88 98 TRP A CA 1
ATOM 706 C C . TRP A 1 98 ? 12.196 4.425 -13.162 1.00 79.88 98 TRP A C 1
ATOM 708 O O . TRP A 1 98 ? 12.533 4.970 -14.214 1.00 79.88 98 TRP A O 1
ATOM 718 N N . LEU A 1 99 ? 12.564 4.891 -11.967 1.00 81.06 99 LEU A N 1
ATOM 719 C CA . LEU A 1 99 ? 13.442 6.047 -11.805 1.00 81.06 99 LEU A CA 1
ATOM 720 C C . LEU A 1 99 ? 14.814 5.784 -12.444 1.00 81.06 99 LEU A C 1
ATOM 722 O O . LEU A 1 99 ? 15.344 6.637 -13.157 1.00 81.06 99 LEU A O 1
ATOM 726 N N . PHE A 1 100 ? 15.353 4.576 -12.265 1.00 79.00 100 PHE A N 1
ATOM 727 C CA . PHE A 1 100 ? 16.601 4.148 -12.895 1.00 79.00 100 PHE A CA 1
ATOM 728 C C . PHE A 1 100 ? 16.510 4.136 -14.434 1.00 79.00 100 PHE A C 1
ATOM 730 O O . PHE A 1 100 ? 17.413 4.619 -15.128 1.00 79.00 100 PHE A O 1
ATOM 737 N N . ILE A 1 101 ? 15.396 3.647 -14.988 1.00 78.06 101 ILE A N 1
ATOM 738 C CA . ILE A 1 101 ? 15.124 3.684 -16.433 1.00 78.06 101 ILE A CA 1
ATOM 739 C C . ILE A 1 101 ? 15.016 5.135 -16.931 1.00 78.06 101 ILE A C 1
ATOM 741 O O . ILE A 1 101 ? 15.579 5.462 -17.977 1.00 78.06 101 ILE A O 1
ATOM 745 N N . LEU A 1 102 ? 14.344 6.015 -16.180 1.00 79.38 102 LEU A N 1
ATOM 746 C CA . LEU A 1 102 ? 14.152 7.426 -16.532 1.00 79.38 102 LEU A CA 1
ATOM 747 C C . LEU A 1 102 ? 15.483 8.187 -16.602 1.00 79.38 102 LEU A C 1
ATOM 749 O O . LEU A 1 102 ? 15.716 8.922 -17.561 1.00 79.38 102 LEU A O 1
ATOM 753 N N . ILE A 1 103 ? 16.385 7.959 -15.642 1.00 75.81 103 ILE A N 1
ATOM 754 C CA . ILE A 1 103 ? 17.744 8.525 -15.653 1.00 75.81 103 ILE A CA 1
ATOM 755 C C . ILE A 1 103 ? 18.494 8.089 -16.924 1.00 75.81 103 ILE A C 1
ATOM 757 O O . ILE A 1 103 ? 19.121 8.913 -17.596 1.00 75.81 103 ILE A O 1
ATOM 761 N N . GLY A 1 104 ? 18.353 6.819 -17.316 1.00 70.94 104 GLY A N 1
ATOM 762 C CA . GLY A 1 104 ? 18.886 6.307 -18.582 1.00 70.94 104 GLY A CA 1
ATOM 763 C C . GLY A 1 104 ? 18.268 6.969 -19.817 1.00 70.94 104 GLY A C 1
ATOM 764 O O . GLY A 1 104 ? 18.967 7.252 -20.792 1.00 70.94 104 GLY A O 1
ATOM 765 N N . PHE A 1 105 ? 16.970 7.272 -19.766 1.00 72.06 105 PHE A N 1
ATOM 766 C CA . PHE A 1 105 ? 16.240 7.959 -20.834 1.00 72.06 105 PHE A CA 1
ATOM 767 C C . PHE A 1 105 ? 16.729 9.402 -21.031 1.00 72.06 105 PHE A C 1
ATOM 769 O O . PHE A 1 105 ? 16.866 9.858 -22.168 1.00 72.06 105 PHE A O 1
ATOM 776 N N . CYS A 1 106 ? 17.057 10.105 -19.943 1.00 70.00 106 CYS A N 1
ATOM 777 C CA . CYS A 1 106 ? 17.665 11.435 -19.999 1.00 70.00 106 CYS A CA 1
ATOM 778 C C . CYS A 1 106 ? 19.030 11.399 -20.704 1.00 70.00 106 CYS A C 1
ATOM 780 O O . CYS A 1 106 ? 19.283 12.216 -21.590 1.00 70.00 106 CYS A O 1
ATOM 782 N N . GLY A 1 107 ? 19.876 10.410 -20.388 1.00 67.12 107 GLY A N 1
ATOM 783 C CA . GLY A 1 107 ? 21.152 10.195 -21.083 1.00 67.12 107 GLY A CA 1
ATOM 784 C C . GLY A 1 107 ? 20.976 9.878 -22.574 1.00 67.12 107 GLY A C 1
ATOM 785 O O . GLY A 1 107 ? 21.678 10.431 -23.423 1.00 67.12 107 GLY A O 1
ATOM 786 N N . PHE A 1 108 ? 19.973 9.063 -22.916 1.00 67.44 108 PHE A N 1
ATOM 787 C CA . PHE A 1 108 ? 19.602 8.776 -24.304 1.00 67.44 108 PHE A CA 1
ATOM 788 C C . PHE A 1 108 ? 19.146 10.027 -25.068 1.00 67.44 108 PHE A C 1
ATOM 790 O O . PHE A 1 108 ? 19.526 10.210 -26.224 1.00 67.44 108 PHE A O 1
ATOM 797 N N . PHE A 1 109 ? 18.372 10.920 -24.443 1.00 67.56 109 PHE A N 1
ATOM 798 C CA . PHE A 1 109 ? 17.892 12.139 -25.101 1.00 67.56 109 PHE A CA 1
ATOM 799 C C . PHE A 1 109 ? 19.037 13.079 -25.507 1.00 67.56 109 PHE A C 1
ATOM 801 O O . PHE A 1 109 ? 18.956 13.734 -26.546 1.00 67.56 109 PHE A O 1
ATOM 808 N N . VAL A 1 110 ? 20.130 13.092 -24.740 1.00 66.62 110 VAL A N 1
ATOM 809 C CA . VAL A 1 110 ? 21.353 13.840 -25.072 1.00 66.62 110 VAL A CA 1
ATOM 810 C C . VAL A 1 110 ? 22.105 13.191 -26.244 1.00 66.62 110 VAL A C 1
ATOM 812 O O . VAL A 1 110 ? 22.611 13.895 -27.115 1.00 66.62 110 VAL A O 1
ATOM 815 N N . ALA A 1 111 ? 22.121 11.857 -26.323 1.00 65.25 111 ALA A N 1
ATOM 816 C CA . ALA A 1 111 ? 22.823 11.093 -27.362 1.00 65.25 111 ALA A CA 1
ATOM 817 C C . ALA A 1 111 ? 22.000 10.837 -28.649 1.00 65.25 111 ALA A C 1
ATOM 819 O O . ALA A 1 111 ? 22.521 10.312 -29.633 1.00 65.25 111 ALA A O 1
ATOM 820 N N . ARG A 1 112 ? 20.714 11.221 -28.687 1.00 66.06 112 ARG A N 1
ATOM 821 C CA . ARG A 1 112 ? 19.754 10.865 -29.760 1.00 66.06 112 ARG A CA 1
ATOM 822 C C . ARG A 1 112 ? 20.101 11.369 -31.167 1.00 66.06 112 ARG A C 1
ATOM 824 O O . ARG A 1 112 ? 19.482 10.930 -32.134 1.00 66.06 112 ARG A O 1
ATOM 831 N N . HIS A 1 113 ? 21.013 12.334 -31.274 1.00 66.38 113 HIS A N 1
ATOM 832 C CA . HIS A 1 113 ? 21.428 12.932 -32.545 1.00 66.38 113 HIS A CA 1
ATOM 833 C C . HIS A 1 113 ? 22.524 12.131 -33.262 1.00 66.38 113 HIS A C 1
ATOM 835 O O . HIS A 1 113 ? 22.881 12.475 -34.387 1.00 66.38 113 HIS A O 1
ATOM 841 N N . GLU A 1 114 ? 23.045 11.067 -32.649 1.00 66.38 114 GLU A N 1
ATOM 842 C CA . GLU A 1 114 ? 24.091 10.251 -33.258 1.00 66.38 114 GLU A CA 1
ATOM 843 C C . GLU A 1 114 ? 23.513 9.159 -34.170 1.00 66.38 114 GLU A C 1
ATOM 845 O O . GLU A 1 114 ? 22.491 8.530 -33.883 1.00 66.38 114 GLU A O 1
ATOM 850 N N . ALA A 1 115 ? 24.176 8.934 -35.307 1.00 64.38 115 ALA A N 1
ATOM 851 C CA . ALA A 1 115 ? 23.751 7.985 -36.340 1.00 64.38 115 ALA A CA 1
ATOM 852 C C . ALA A 1 115 ? 24.105 6.520 -36.011 1.00 64.38 115 ALA A C 1
ATOM 854 O O . ALA A 1 115 ? 24.006 5.638 -36.879 1.00 64.38 115 ALA A O 1
ATOM 855 N N . ASP A 1 116 ? 24.492 6.252 -34.765 1.00 74.88 116 ASP A N 1
ATOM 856 C CA . ASP A 1 116 ? 24.987 4.954 -34.346 1.00 74.88 116 ASP A CA 1
ATOM 857 C C . ASP A 1 116 ? 23.901 3.870 -34.428 1.00 74.88 116 ASP A C 1
ATOM 859 O O . ASP A 1 116 ? 22.737 4.085 -34.055 1.00 74.88 116 ASP A O 1
ATOM 863 N N . PRO A 1 117 ? 24.256 2.667 -34.911 1.00 76.38 117 PRO A N 1
ATOM 864 C CA . PRO A 1 117 ? 23.316 1.554 -35.026 1.00 76.38 117 PRO A CA 1
ATOM 865 C C . PRO A 1 117 ? 22.745 1.143 -33.659 1.00 76.38 117 PRO A C 1
ATOM 867 O O . PRO A 1 117 ? 21.575 0.772 -33.566 1.00 76.38 117 PRO A O 1
ATOM 870 N N . ILE A 1 118 ? 23.534 1.293 -32.591 1.00 72.69 118 ILE A N 1
ATOM 871 C CA . ILE A 1 118 ? 23.136 1.001 -31.207 1.00 72.69 118 ILE A CA 1
ATOM 872 C C . ILE A 1 118 ? 22.047 1.977 -30.731 1.00 72.69 118 ILE A C 1
ATOM 874 O O . ILE A 1 118 ? 21.041 1.552 -30.163 1.00 72.69 118 ILE A O 1
ATOM 878 N N . VAL A 1 119 ? 22.187 3.273 -31.033 1.00 70.38 119 VAL A N 1
ATOM 879 C CA . VAL A 1 119 ? 21.204 4.316 -30.682 1.00 70.38 119 VAL A CA 1
ATOM 880 C C . VAL A 1 119 ? 19.887 4.107 -31.443 1.00 70.38 119 VAL A C 1
ATOM 882 O O . VAL A 1 119 ? 18.797 4.275 -30.887 1.00 70.38 119 VAL A O 1
ATOM 885 N N . ARG A 1 120 ? 19.959 3.659 -32.705 1.00 76.25 120 ARG A N 1
ATOM 886 C CA . ARG A 1 120 ? 18.774 3.281 -33.497 1.00 76.25 120 ARG A CA 1
ATOM 887 C C . ARG A 1 120 ? 18.029 2.078 -32.920 1.00 76.25 120 ARG A C 1
ATOM 889 O O . ARG A 1 120 ? 16.797 2.102 -32.903 1.00 76.25 120 ARG A O 1
ATOM 896 N N . LEU A 1 121 ? 18.747 1.056 -32.453 1.00 77.94 121 LEU A N 1
ATOM 897 C CA . LEU A 1 121 ? 18.146 -0.098 -31.780 1.00 77.94 121 LEU A CA 1
ATOM 898 C C . LEU A 1 121 ? 17.454 0.330 -30.477 1.00 77.94 121 LEU A C 1
ATOM 900 O O . LEU A 1 121 ? 16.295 -0.016 -30.259 1.00 77.94 121 LEU A O 1
ATOM 904 N N . TRP A 1 122 ? 18.116 1.165 -29.671 1.00 71.81 122 TRP A N 1
ATOM 905 C CA . TRP A 1 122 ? 17.565 1.745 -28.440 1.00 71.81 122 TRP A CA 1
ATOM 906 C C . TRP A 1 122 ? 16.234 2.459 -28.662 1.00 71.81 122 TRP A C 1
ATOM 908 O O . TRP A 1 122 ? 15.259 2.185 -27.965 1.00 71.81 122 TRP A O 1
ATOM 918 N N . ARG A 1 123 ? 16.162 3.320 -29.685 1.00 74.06 123 ARG A N 1
ATOM 919 C CA . ARG A 1 123 ? 14.931 4.042 -30.040 1.00 74.06 123 ARG A CA 1
ATOM 920 C C . ARG A 1 123 ? 13.766 3.102 -30.356 1.00 74.06 123 ARG A C 1
ATOM 922 O O . ARG A 1 123 ? 12.614 3.494 -30.214 1.00 74.06 123 ARG A O 1
ATOM 929 N N . ARG A 1 124 ? 14.061 1.887 -30.822 1.00 79.62 124 ARG A N 1
ATOM 930 C CA . ARG A 1 124 ? 13.054 0.904 -31.223 1.00 79.62 124 ARG A CA 1
ATOM 931 C C . ARG A 1 124 ? 12.641 -0.022 -30.081 1.00 79.62 124 ARG A C 1
ATOM 933 O O . ARG A 1 124 ? 11.480 -0.400 -30.037 1.00 79.62 124 ARG A O 1
ATOM 940 N N . VAL A 1 125 ? 13.568 -0.387 -29.195 1.00 75.69 125 VAL A N 1
ATOM 941 C CA . VAL A 1 125 ? 13.345 -1.398 -28.145 1.00 75.69 125 VAL A CA 1
ATOM 942 C C . VAL A 1 125 ? 12.919 -0.774 -26.821 1.00 75.69 125 VAL A C 1
ATOM 944 O O . VAL A 1 125 ? 12.045 -1.315 -26.151 1.00 75.69 125 VAL A O 1
ATOM 947 N N . LEU A 1 126 ? 13.495 0.369 -26.442 1.00 74.00 126 LEU A N 1
ATOM 948 C CA . LEU A 1 126 ? 13.264 0.934 -25.117 1.00 74.00 126 LEU A CA 1
ATOM 949 C C . LEU A 1 126 ? 11.817 1.427 -24.923 1.00 74.00 126 LEU A C 1
ATOM 951 O O . LEU A 1 126 ? 11.220 1.039 -23.926 1.00 74.00 126 LEU A O 1
ATOM 955 N N . PRO A 1 127 ? 11.204 2.196 -25.851 1.00 78.88 127 PRO A N 1
ATOM 956 C CA . PRO A 1 127 ? 9.826 2.660 -25.674 1.00 78.88 127 PRO A CA 1
ATOM 957 C C . PRO A 1 127 ? 8.774 1.545 -25.536 1.00 78.88 127 PRO A C 1
ATOM 959 O O . PRO A 1 127 ? 7.947 1.636 -24.634 1.00 78.88 127 PRO A O 1
ATOM 962 N N . PRO A 1 128 ? 8.755 0.480 -26.366 1.00 79.62 128 PRO A N 1
ATOM 963 C CA . PRO A 1 128 ? 7.794 -0.596 -26.149 1.00 79.62 128 PRO A CA 1
ATOM 964 C C . PRO A 1 128 ? 8.096 -1.376 -24.867 1.00 79.62 128 PRO A C 1
ATOM 966 O O . PRO A 1 128 ? 7.161 -1.770 -24.182 1.00 79.62 128 PRO A O 1
ATOM 969 N N . LEU A 1 129 ? 9.370 -1.559 -24.497 1.00 77.06 129 LEU A N 1
ATOM 970 C CA . LEU A 1 129 ? 9.737 -2.265 -23.268 1.00 77.06 129 LEU A CA 1
ATOM 971 C C . LEU A 1 129 ? 9.300 -1.498 -22.012 1.00 77.06 129 LEU A C 1
ATOM 973 O O . LEU A 1 129 ? 8.791 -2.107 -21.072 1.00 77.06 129 LEU A O 1
ATOM 977 N N . THR A 1 130 ? 9.441 -0.169 -22.002 1.00 76.81 130 THR A N 1
ATOM 978 C CA . THR A 1 130 ? 8.923 0.661 -20.911 1.00 76.81 130 THR A CA 1
ATOM 979 C C . THR A 1 130 ? 7.403 0.586 -20.859 1.00 76.81 130 THR A C 1
ATOM 981 O O . THR A 1 130 ? 6.851 0.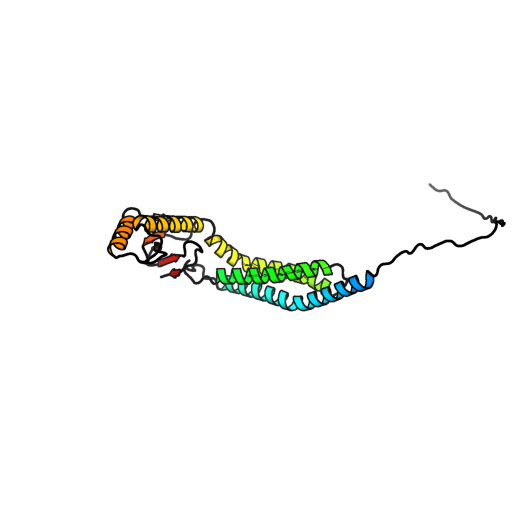287 -19.806 1.00 76.81 130 THR A O 1
ATOM 984 N N . VAL A 1 131 ? 6.707 0.756 -21.986 1.00 80.44 131 VAL A N 1
ATOM 985 C CA . VAL A 1 131 ? 5.238 0.648 -22.023 1.00 80.44 131 VAL A CA 1
ATOM 986 C C . VAL A 1 131 ? 4.756 -0.718 -21.522 1.00 80.44 131 VAL A C 1
ATOM 988 O O . VAL A 1 131 ? 3.842 -0.769 -20.705 1.00 80.44 131 VAL A O 1
ATOM 991 N N . VAL A 1 132 ? 5.388 -1.817 -21.941 1.00 77.31 132 VAL A N 1
ATOM 992 C CA . VAL A 1 132 ? 5.044 -3.174 -21.480 1.00 77.31 132 VAL A CA 1
ATOM 993 C C . VAL A 1 132 ? 5.286 -3.334 -19.980 1.00 77.31 132 VAL A C 1
ATOM 995 O O . VAL A 1 132 ? 4.412 -3.845 -19.287 1.00 77.31 132 VAL A O 1
ATOM 998 N N . SER A 1 133 ? 6.420 -2.851 -19.461 1.00 75.81 133 SER A N 1
ATOM 999 C CA . SER A 1 133 ? 6.692 -2.839 -18.017 1.00 75.81 133 SER A CA 1
ATOM 1000 C C . SER A 1 133 ? 5.622 -2.048 -17.248 1.00 75.81 133 SER A C 1
ATOM 1002 O O . SER A 1 133 ? 5.166 -2.477 -16.192 1.00 75.81 133 SER A O 1
ATOM 1004 N N . LEU A 1 134 ? 5.145 -0.928 -17.805 1.00 75.94 134 LEU A N 1
ATOM 1005 C CA . LEU A 1 134 ? 4.167 -0.058 -17.145 1.00 75.94 134 LEU A CA 1
ATOM 1006 C C . LEU A 1 134 ? 2.801 -0.743 -17.089 1.00 75.94 134 LEU A C 1
ATOM 1008 O O . LEU A 1 134 ? 2.140 -0.749 -16.055 1.00 75.94 134 LEU A O 1
ATOM 1012 N N . LEU A 1 135 ? 2.398 -1.344 -18.210 1.00 78.62 135 LEU A N 1
ATOM 1013 C CA . LEU A 1 135 ? 1.154 -2.098 -18.315 1.00 78.62 135 LEU A CA 1
ATOM 1014 C C . LEU A 1 135 ? 1.165 -3.316 -17.387 1.00 78.62 135 LEU A C 1
ATOM 1016 O O . LEU A 1 135 ? 0.166 -3.564 -16.714 1.00 78.62 135 LEU A O 1
ATOM 1020 N N . ALA A 1 136 ? 2.294 -4.022 -17.288 1.00 74.56 136 ALA A N 1
ATOM 1021 C CA . ALA A 1 136 ? 2.456 -5.161 -16.386 1.00 74.56 136 ALA A CA 1
ATOM 1022 C C . ALA A 1 136 ? 2.328 -4.779 -14.899 1.00 74.56 136 ALA A C 1
ATOM 1024 O O . ALA A 1 136 ? 1.916 -5.609 -14.097 1.00 74.56 136 ALA A O 1
ATOM 1025 N N . LEU A 1 137 ? 2.630 -3.527 -14.536 1.00 69.31 137 LEU A N 1
ATOM 1026 C CA . LEU A 1 137 ? 2.510 -3.002 -13.168 1.00 69.31 137 LEU A CA 1
ATOM 1027 C C . LEU A 1 137 ? 1.150 -2.359 -12.863 1.00 69.31 137 LEU A C 1
ATOM 1029 O O . LEU A 1 137 ? 0.866 -2.042 -11.707 1.00 69.31 137 LEU A O 1
ATOM 1033 N N . SER A 1 138 ? 0.290 -2.175 -13.869 1.00 69.88 138 SER A N 1
ATOM 1034 C CA . SER A 1 138 ? -1.058 -1.630 -13.676 1.00 69.88 138 SER A CA 1
ATOM 1035 C C . SER A 1 138 ? -1.900 -2.346 -12.603 1.00 69.88 138 SER A C 1
ATOM 1037 O O . SER A 1 138 ? -2.526 -1.625 -11.823 1.00 69.88 138 SER A O 1
ATOM 1039 N N . PRO A 1 139 ? -1.907 -3.693 -12.461 1.00 64.69 139 PRO A N 1
ATOM 1040 C CA . PRO A 1 139 ? -2.653 -4.349 -11.385 1.00 64.69 139 PRO A CA 1
ATOM 1041 C C . PRO A 1 139 ? -2.100 -4.000 -9.999 1.00 64.69 139 PRO A C 1
ATOM 1043 O O . PRO A 1 139 ? -2.878 -3.731 -9.088 1.00 64.69 139 PRO A O 1
ATOM 1046 N N . THR A 1 140 ? -0.777 -3.919 -9.844 1.00 66.38 140 THR A N 1
ATOM 1047 C CA . THR A 1 140 ? -0.125 -3.534 -8.585 1.00 66.38 140 THR A CA 1
ATOM 1048 C C . THR A 1 140 ? -0.489 -2.097 -8.205 1.00 66.38 140 THR A C 1
ATOM 1050 O O . THR A 1 140 ? -0.912 -1.834 -7.082 1.00 66.38 140 THR A O 1
ATOM 1053 N N . VAL A 1 141 ? -0.422 -1.163 -9.162 1.00 66.81 141 VAL A N 1
ATOM 1054 C CA . VAL A 1 141 ? -0.828 0.239 -8.956 1.00 66.81 141 VAL A CA 1
ATOM 1055 C C . VAL A 1 141 ? -2.319 0.344 -8.633 1.00 66.81 141 VAL A C 1
ATOM 1057 O O . VAL A 1 141 ? -2.697 1.127 -7.765 1.00 66.81 141 VAL A O 1
ATOM 1060 N N . ALA A 1 142 ? -3.172 -0.443 -9.289 1.00 65.06 142 ALA A N 1
ATOM 1061 C CA . ALA A 1 142 ? -4.606 -0.465 -9.017 1.00 65.06 142 ALA A CA 1
ATOM 1062 C C . ALA A 1 142 ? -4.920 -1.031 -7.624 1.00 65.06 142 ALA A C 1
ATOM 1064 O O . ALA A 1 142 ? -5.801 -0.509 -6.946 1.00 65.06 142 ALA A O 1
ATOM 1065 N N . GLN A 1 143 ? -4.180 -2.041 -7.163 1.00 65.44 143 GLN A N 1
ATOM 1066 C CA . GLN A 1 143 ? -4.347 -2.632 -5.836 1.00 65.44 143 GLN A CA 1
ATOM 1067 C C . GLN A 1 143 ? -3.932 -1.655 -4.724 1.00 65.44 143 GLN A C 1
ATOM 1069 O O . GLN A 1 143 ? -4.680 -1.446 -3.767 1.00 65.44 143 GLN A O 1
ATOM 1074 N N . VAL A 1 144 ? -2.785 -0.985 -4.882 1.00 64.31 144 VAL A N 1
ATOM 1075 C CA . VAL A 1 144 ? -2.313 0.042 -3.936 1.00 64.31 144 VAL A CA 1
ATOM 1076 C C . VAL A 1 144 ? -3.186 1.298 -3.995 1.00 64.31 144 VAL A C 1
ATOM 1078 O O . VAL A 1 144 ? -3.582 1.848 -2.967 1.00 64.31 144 VAL A O 1
ATOM 1081 N N . GLY A 1 145 ? -3.569 1.730 -5.197 1.00 63.59 145 GLY A N 1
ATOM 1082 C CA . GLY A 1 145 ? -4.524 2.816 -5.397 1.00 63.59 145 GLY A CA 1
ATOM 1083 C C . GLY A 1 145 ? -5.873 2.506 -4.746 1.00 63.59 145 GLY A C 1
ATOM 1084 O O . GLY A 1 145 ? -6.412 3.336 -4.019 1.00 63.59 145 GLY A O 1
ATOM 1085 N N . GLY A 1 146 ? -6.378 1.284 -4.905 1.00 64.50 146 GLY A N 1
ATOM 1086 C CA . GLY A 1 146 ? -7.594 0.813 -4.247 1.00 64.50 146 GLY A CA 1
ATOM 1087 C C . GLY A 1 146 ? -7.533 0.952 -2.725 1.00 64.50 146 GLY A C 1
ATOM 1088 O O . GLY A 1 146 ? -8.514 1.376 -2.126 1.00 64.50 146 GLY A O 1
ATOM 1089 N N . ARG A 1 147 ? -6.371 0.704 -2.104 1.00 64.56 147 ARG A N 1
ATOM 1090 C CA . ARG A 1 147 ? -6.136 0.895 -0.658 1.00 64.56 147 ARG A CA 1
ATOM 1091 C C . ARG A 1 147 ? -6.024 2.361 -0.218 1.00 64.56 147 ARG A C 1
ATOM 1093 O O . ARG A 1 147 ? -6.234 2.669 0.954 1.00 64.56 147 ARG A O 1
ATOM 1100 N N . HIS A 1 148 ? -5.702 3.288 -1.116 1.00 65.75 148 HIS A N 1
ATOM 1101 C CA . HIS A 1 148 ? -5.557 4.712 -0.777 1.00 65.75 148 HIS A CA 1
ATOM 1102 C C . HIS A 1 148 ? -6.737 5.590 -1.216 1.00 65.75 148 HIS A C 1
ATOM 1104 O O . HIS A 1 148 ? -6.870 6.722 -0.737 1.00 65.75 148 HIS A O 1
ATOM 1110 N N . PHE A 1 149 ? -7.616 5.079 -2.077 1.00 66.69 149 PHE A N 1
ATOM 1111 C CA . PHE A 1 149 ? -8.776 5.787 -2.612 1.00 66.69 149 PHE A CA 1
ATOM 1112 C C . PHE A 1 149 ? -10.094 5.062 -2.273 1.00 66.69 149 PHE A C 1
ATOM 1114 O O . PHE A 1 149 ? -10.111 3.930 -1.800 1.00 66.69 149 PHE A O 1
ATOM 1121 N N . GLY A 1 150 ? -11.231 5.743 -2.442 1.00 75.25 150 GLY A N 1
ATOM 1122 C CA . GLY A 1 150 ? -12.558 5.161 -2.192 1.00 75.25 150 GLY A CA 1
ATOM 1123 C C . GLY A 1 150 ? -12.817 4.770 -0.727 1.00 75.25 150 GLY A C 1
ATOM 1124 O O . GLY A 1 150 ? -12.499 5.526 0.195 1.00 75.25 150 GLY A O 1
ATOM 1125 N N . GLY A 1 151 ? -13.411 3.588 -0.515 1.00 77.44 151 GLY A N 1
ATOM 1126 C CA . GLY A 1 151 ? -13.814 3.086 0.808 1.00 77.44 151 GLY A CA 1
ATOM 1127 C C . GLY A 1 151 ? -12.655 2.941 1.799 1.00 77.44 151 GLY A C 1
ATOM 1128 O O . GLY A 1 151 ? -12.823 3.204 2.986 1.00 77.44 151 GLY A O 1
ATOM 1129 N N . TRP A 1 152 ? -11.448 2.641 1.319 1.00 79.62 152 TRP A N 1
ATOM 1130 C CA . TRP A 1 152 ? -10.266 2.506 2.173 1.00 79.62 152 TRP A CA 1
ATOM 1131 C C . TRP A 1 152 ? -9.778 3.836 2.745 1.00 79.62 152 TRP A C 1
ATOM 1133 O O . TRP A 1 152 ? -9.345 3.902 3.895 1.00 79.62 152 TRP A O 1
ATOM 1143 N N . ARG A 1 153 ? -9.923 4.930 1.990 1.00 82.19 153 ARG A N 1
ATOM 1144 C CA . ARG A 1 153 ? -9.672 6.279 2.515 1.00 82.19 153 ARG A CA 1
ATOM 1145 C C . ARG A 1 153 ? -10.647 6.618 3.640 1.00 82.19 153 ARG A C 1
ATOM 1147 O O . ARG A 1 153 ? -10.242 7.228 4.628 1.00 82.19 153 ARG A O 1
ATOM 1154 N N . HIS A 1 154 ? -11.910 6.223 3.489 1.00 86.50 154 HIS A N 1
ATOM 1155 C CA . HIS A 1 154 ? -12.917 6.427 4.523 1.00 86.50 154 HIS A CA 1
ATOM 1156 C C . HIS A 1 154 ? -12.633 5.566 5.763 1.00 86.50 154 HIS A C 1
ATOM 1158 O O . HIS A 1 154 ? -12.675 6.073 6.884 1.00 86.50 154 HIS A O 1
ATOM 1164 N N . LEU A 1 155 ? -12.226 4.307 5.573 1.00 87.31 155 LEU A N 1
ATOM 1165 C CA . LEU A 1 155 ? -11.755 3.452 6.662 1.00 87.31 155 LEU A CA 1
ATOM 1166 C C . LEU A 1 155 ? -10.574 4.088 7.401 1.00 87.31 155 LEU A C 1
ATOM 1168 O O . LEU A 1 155 ? -10.606 4.188 8.622 1.00 87.31 155 LEU A O 1
ATOM 1172 N N . LYS A 1 156 ? -9.571 4.594 6.674 1.00 88.25 156 LYS A N 1
ATOM 1173 C CA . LYS A 1 156 ? -8.423 5.303 7.255 1.00 88.25 156 LYS A CA 1
ATOM 1174 C C . LYS A 1 156 ? -8.852 6.484 8.122 1.00 88.25 156 LYS A C 1
ATOM 1176 O O . LYS A 1 156 ? -8.322 6.660 9.219 1.00 88.25 156 LYS A O 1
ATOM 1181 N N . SER A 1 157 ? -9.796 7.304 7.649 1.00 89.31 157 SER A N 1
ATOM 1182 C CA . SER A 1 157 ? -10.315 8.415 8.456 1.00 89.31 157 SER A CA 1
ATOM 1183 C C . SER A 1 157 ? -11.037 7.929 9.707 1.00 89.31 157 SER A C 1
ATOM 1185 O O . SER A 1 157 ? -10.800 8.484 10.775 1.00 89.31 157 SER A O 1
ATOM 1187 N N . LEU A 1 158 ? -11.841 6.867 9.602 1.00 91.62 158 LEU A N 1
ATOM 1188 C CA . LEU A 1 158 ? -12.554 6.311 10.748 1.00 91.62 158 LEU A CA 1
ATOM 1189 C C . LEU A 1 158 ? -11.603 5.679 11.769 1.00 91.62 158 LEU A C 1
ATOM 1191 O O . LEU A 1 158 ? -11.804 5.863 12.965 1.00 91.62 158 LEU A O 1
ATOM 1195 N N . LEU A 1 159 ? -10.563 4.969 11.328 1.00 91.62 159 LEU A N 1
ATOM 1196 C CA . LEU A 1 159 ? -9.544 4.414 12.221 1.00 91.62 159 LEU A CA 1
ATOM 1197 C C . LEU A 1 159 ? -8.830 5.533 12.980 1.00 91.62 159 LEU A C 1
ATOM 1199 O O . LEU A 1 159 ? -8.745 5.474 14.199 1.00 91.62 159 LEU A O 1
ATOM 1203 N N . ARG A 1 160 ? -8.405 6.601 12.291 1.00 91.94 160 ARG A N 1
ATOM 1204 C CA . ARG A 1 160 ? -7.780 7.767 12.941 1.00 91.94 160 ARG A CA 1
ATOM 1205 C C . ARG A 1 160 ? -8.710 8.469 13.926 1.00 91.94 160 ARG A C 1
ATOM 1207 O O . ARG A 1 160 ? -8.277 8.830 15.014 1.00 91.94 160 ARG A O 1
ATOM 1214 N N . GLU A 1 161 ? -9.968 8.679 13.547 1.00 93.81 161 GLU A N 1
ATOM 1215 C CA . GLU A 1 161 ? -10.956 9.336 14.405 1.00 93.81 161 GLU A CA 1
ATOM 1216 C C . GLU A 1 161 ? -11.234 8.513 15.667 1.00 93.81 161 GLU A C 1
ATOM 1218 O O . GLU A 1 161 ? -11.274 9.056 16.770 1.00 93.81 161 GLU A O 1
ATOM 1223 N N . ASN A 1 162 ? -11.402 7.198 15.517 1.00 92.56 162 ASN A N 1
ATOM 1224 C CA . ASN A 1 162 ? -11.678 6.318 16.645 1.00 92.56 162 ASN A CA 1
ATOM 1225 C C . ASN A 1 162 ? -10.439 6.093 17.515 1.00 92.56 162 ASN A C 1
ATOM 1227 O O . ASN A 1 162 ? -10.579 6.066 18.732 1.00 92.56 162 ASN A O 1
ATOM 1231 N N . GLU A 1 163 ? -9.239 6.033 16.941 1.00 92.25 163 GLU A N 1
ATOM 1232 C CA . GLU A 1 163 ? -7.990 5.997 17.709 1.00 92.25 163 GLU A CA 1
ATOM 1233 C C . GLU A 1 163 ? -7.836 7.266 18.563 1.00 92.25 163 GLU A C 1
ATOM 1235 O O . GLU A 1 163 ? -7.632 7.185 19.774 1.00 92.25 163 GLU A O 1
ATOM 1240 N N . ALA A 1 164 ? -8.046 8.447 17.968 1.00 92.06 164 ALA A N 1
ATOM 1241 C CA . ALA A 1 164 ? -8.031 9.717 18.693 1.00 92.06 164 ALA A CA 1
ATOM 1242 C C . ALA A 1 164 ? -9.113 9.773 19.784 1.00 92.06 164 ALA A C 1
ATOM 1244 O O . ALA A 1 164 ? -8.891 10.325 20.861 1.00 92.06 164 ALA A O 1
ATOM 1245 N N . ARG A 1 165 ? -10.280 9.166 19.540 1.00 92.81 165 ARG A N 1
ATOM 1246 C CA . ARG A 1 165 ? -11.356 9.063 20.530 1.00 92.81 165 ARG A CA 1
ATOM 1247 C C . ARG A 1 165 ? -10.971 8.167 21.702 1.00 92.81 165 ARG A C 1
ATOM 1249 O O . ARG A 1 165 ? -11.214 8.553 22.842 1.00 92.81 165 ARG A O 1
ATOM 1256 N N . VAL A 1 166 ? -10.351 7.014 21.447 1.00 91.81 166 VAL A N 1
ATOM 1257 C CA . VAL A 1 166 ? -9.825 6.145 22.511 1.00 91.81 166 VAL A CA 1
ATOM 1258 C C . VAL A 1 166 ? -8.804 6.914 23.344 1.00 91.81 166 VAL A C 1
ATOM 1260 O O . VAL A 1 166 ? -8.948 6.970 24.563 1.00 91.81 166 VAL A O 1
ATOM 1263 N N . GLN A 1 167 ? -7.855 7.593 22.695 1.00 91.81 167 GLN A N 1
ATOM 1264 C CA . GLN A 1 167 ? -6.853 8.436 23.356 1.00 91.81 167 GLN A CA 1
ATOM 1265 C C . GLN A 1 167 ? -7.490 9.553 24.200 1.00 91.81 167 GLN A C 1
ATOM 1267 O O . GLN A 1 167 ? -7.073 9.802 25.332 1.00 91.81 167 GLN A O 1
ATOM 1272 N N . GLN A 1 168 ? -8.555 10.187 23.701 1.00 92.31 168 GLN A N 1
ATOM 1273 C CA . GLN A 1 168 ? -9.314 11.194 24.444 1.00 92.31 168 GLN A CA 1
ATOM 1274 C C . GLN A 1 168 ? -10.038 10.597 25.662 1.00 92.31 168 GLN A C 1
ATOM 1276 O O . GLN A 1 168 ? -10.077 11.232 26.714 1.00 92.31 168 GLN A O 1
ATOM 1281 N N . MET A 1 169 ? -10.586 9.381 25.552 1.00 90.88 169 MET A N 1
ATOM 1282 C CA . MET A 1 169 ? -11.263 8.691 26.659 1.00 90.88 169 MET A CA 1
ATOM 1283 C C . MET A 1 169 ? -10.309 8.302 27.794 1.00 90.88 169 MET A C 1
ATOM 1285 O O . MET A 1 169 ? -10.725 8.290 28.954 1.00 90.88 169 MET A O 1
ATOM 1289 N N . ILE A 1 170 ? -9.058 7.972 27.469 1.00 91.19 170 ILE A N 1
ATOM 1290 C CA . ILE A 1 170 ? -8.021 7.616 28.453 1.00 91.19 170 ILE A CA 1
ATOM 1291 C C . ILE A 1 170 ? -7.169 8.813 28.892 1.00 91.19 170 ILE A C 1
ATOM 1293 O O . ILE A 1 170 ? -6.391 8.702 29.835 1.00 91.19 170 ILE A O 1
ATOM 1297 N N . GLY A 1 171 ? -7.299 9.958 28.216 1.00 89.31 171 GLY A N 1
ATOM 1298 C CA . GLY A 1 171 ? -6.548 11.180 28.510 1.00 89.31 171 GLY A CA 1
ATOM 1299 C C . GLY A 1 171 ? -5.056 11.112 28.165 1.00 89.31 171 GLY A C 1
ATOM 1300 O O . GLY A 1 171 ? -4.290 11.941 28.652 1.00 89.31 171 GLY A O 1
ATOM 1301 N N . ARG A 1 172 ? -4.626 10.139 27.350 1.00 88.19 172 ARG A N 1
ATOM 1302 C CA . ARG A 1 172 ? -3.227 9.956 26.928 1.00 88.19 172 ARG A CA 1
ATOM 1303 C C . ARG A 1 172 ? -3.127 9.446 25.494 1.00 88.19 172 ARG A C 1
ATOM 1305 O O . ARG A 1 172 ? -4.012 8.745 25.013 1.00 88.19 172 ARG A O 1
ATOM 1312 N N . THR A 1 173 ? -2.035 9.794 24.820 1.00 80.94 173 THR A N 1
ATOM 1313 C CA . THR A 1 173 ? -1.779 9.423 23.418 1.00 80.94 173 THR A CA 1
ATOM 1314 C C . THR A 1 173 ? -1.073 8.077 23.266 1.00 80.94 173 THR A C 1
ATOM 1316 O O . THR A 1 173 ? -1.208 7.437 22.230 1.00 80.94 173 THR A O 1
ATOM 1319 N N . GLU A 1 174 ? -0.358 7.616 24.294 1.00 80.38 174 GLU A N 1
ATOM 1320 C CA . GLU A 1 174 ? 0.449 6.389 24.261 1.00 80.38 174 GLU A CA 1
ATOM 1321 C C . GLU A 1 174 ? 0.312 5.582 25.563 1.00 80.38 174 GLU A C 1
ATOM 1323 O O . GLU A 1 174 ? -0.139 6.101 26.588 1.00 80.38 174 GLU A O 1
ATOM 1328 N N . GLY A 1 175 ? 0.721 4.310 25.521 1.00 85.12 175 GLY A N 1
ATOM 1329 C CA . GLY A 1 175 ? 0.733 3.389 26.663 1.00 85.12 175 GLY A CA 1
ATOM 1330 C C . GLY A 1 175 ? -0.249 2.226 26.526 1.00 85.12 175 GLY A C 1
ATOM 1331 O O . GLY A 1 175 ? -1.080 2.197 25.629 1.00 85.12 175 GLY A O 1
ATOM 1332 N N . SER A 1 176 ? -0.157 1.233 27.408 1.00 90.31 176 SER A N 1
ATOM 1333 C CA . SER A 1 176 ? -1.138 0.146 27.440 1.00 90.31 176 SER A CA 1
ATOM 1334 C C . SER A 1 176 ? -2.414 0.581 28.160 1.00 90.31 176 SER A C 1
ATOM 1336 O O . SER A 1 176 ? -2.354 1.337 29.127 1.00 90.31 176 SER A O 1
ATOM 1338 N N . LEU A 1 177 ? -3.571 0.106 27.708 1.00 90.31 177 LEU A N 1
ATOM 1339 C CA . LEU A 1 177 ? -4.853 0.239 28.390 1.00 90.31 177 LEU A CA 1
ATOM 1340 C C . LEU A 1 177 ? -4.851 -0.635 29.646 1.00 90.31 177 LEU A C 1
ATOM 1342 O O . LEU A 1 177 ? -4.514 -1.821 29.580 1.00 90.31 177 LEU A O 1
ATOM 1346 N N . SER A 1 178 ? -5.265 -0.062 30.775 1.00 92.12 178 SER A N 1
ATOM 1347 C CA . SER A 1 178 ? -5.640 -0.849 31.947 1.00 92.12 178 SER A CA 1
ATOM 1348 C C . SER A 1 178 ? -6.912 -1.649 31.655 1.00 92.12 178 SER A C 1
ATOM 1350 O O . SER A 1 178 ? -7.648 -1.360 30.709 1.00 92.12 178 SER A O 1
ATOM 1352 N N . GLU A 1 179 ? -7.198 -2.658 32.472 1.00 92.38 179 GLU A N 1
ATOM 1353 C CA . GLU A 1 179 ? -8.385 -3.494 32.274 1.00 92.38 179 GLU A CA 1
ATOM 1354 C C . GLU A 1 179 ? -9.688 -2.678 32.362 1.00 92.38 179 GLU A C 1
ATOM 1356 O O . GLU A 1 179 ? -10.561 -2.805 31.507 1.00 92.38 179 GLU A O 1
ATOM 1361 N N . GLU A 1 180 ? -9.772 -1.747 33.315 1.00 92.25 180 GLU A N 1
ATOM 1362 C CA . GLU A 1 180 ? -10.920 -0.845 33.475 1.00 92.25 180 GLU A CA 1
ATOM 1363 C C . GLU A 1 180 ? -11.092 0.103 32.277 1.00 92.25 180 GLU A C 1
ATOM 1365 O O . GLU A 1 180 ? -12.209 0.372 31.827 1.00 92.25 180 GLU A O 1
ATOM 1370 N N . GLU A 1 181 ? -9.985 0.626 31.738 1.00 92.81 181 GLU A N 1
ATOM 1371 C CA . GLU A 1 181 ? -9.999 1.471 30.541 1.00 92.81 181 GLU A CA 1
ATOM 1372 C C . GLU A 1 181 ? -10.436 0.668 29.315 1.00 92.81 181 GLU A C 1
ATOM 1374 O O . GLU A 1 181 ? -11.263 1.133 28.529 1.00 92.81 181 GLU A O 1
ATOM 1379 N N . ARG A 1 182 ? -9.932 -0.562 29.182 1.00 92.12 182 ARG A N 1
ATOM 1380 C CA . ARG A 1 182 ? -10.287 -1.489 28.109 1.00 92.12 182 ARG A CA 1
ATOM 1381 C C . ARG A 1 182 ? -11.776 -1.810 28.126 1.00 92.12 182 ARG A C 1
ATOM 1383 O O . ARG A 1 182 ? -12.427 -1.713 27.087 1.00 92.12 182 ARG A O 1
ATOM 1390 N N . GLU A 1 183 ? -12.335 -2.138 29.287 1.00 93.38 183 GLU A N 1
ATOM 1391 C CA . GLU A 1 183 ? -13.770 -2.391 29.438 1.00 93.38 183 GLU A CA 1
ATOM 1392 C C . GLU A 1 183 ? -14.607 -1.151 29.121 1.00 93.38 183 GLU A C 1
ATOM 1394 O O . GLU A 1 183 ? -15.592 -1.248 28.386 1.00 93.38 183 GLU A O 1
ATOM 1399 N N . ARG A 1 184 ? -14.192 0.030 29.594 1.00 92.75 184 ARG A N 1
ATOM 1400 C CA . ARG A 1 184 ? -14.876 1.300 29.307 1.00 92.75 184 ARG A CA 1
ATOM 1401 C C . ARG A 1 184 ? -14.916 1.602 27.811 1.00 92.75 184 ARG A C 1
ATOM 1403 O O . ARG A 1 184 ? -15.969 1.961 27.281 1.00 92.75 184 ARG A O 1
ATOM 1410 N N . VAL A 1 185 ? -13.783 1.459 27.127 1.00 93.12 185 VAL A N 1
ATOM 1411 C CA . VAL A 1 185 ? -13.674 1.686 25.680 1.00 93.12 185 VAL A CA 1
ATOM 1412 C C . VAL A 1 185 ? -14.481 0.639 24.912 1.00 93.12 185 VAL A C 1
ATOM 1414 O O . VAL A 1 185 ? -15.248 0.984 24.014 1.00 93.12 185 VAL A O 1
ATOM 1417 N N . ARG A 1 186 ? -14.395 -0.636 25.303 1.00 92.88 186 ARG A N 1
ATOM 1418 C CA . ARG A 1 186 ? -15.172 -1.718 24.687 1.00 92.88 186 ARG A CA 1
ATOM 1419 C C . ARG A 1 186 ? -16.677 -1.499 24.841 1.00 92.88 186 ARG A C 1
ATOM 1421 O O . ARG A 1 186 ? -17.412 -1.625 23.865 1.00 92.88 186 ARG A 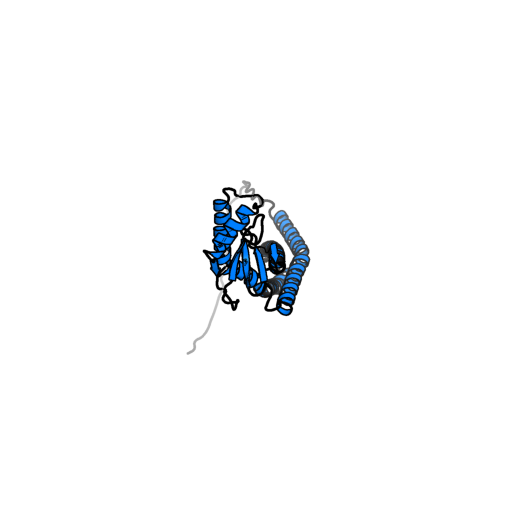O 1
ATOM 1428 N N . ALA A 1 187 ? -17.136 -1.118 26.031 1.00 93.62 187 ALA A N 1
ATOM 1429 C CA . ALA A 1 187 ? -18.534 -0.781 26.288 1.00 93.62 187 ALA A CA 1
ATOM 1430 C C . ALA A 1 187 ? -19.006 0.399 25.426 1.00 93.62 187 ALA A C 1
ATOM 1432 O O . ALA A 1 187 ? -20.143 0.410 24.951 1.00 93.62 187 ALA A O 1
ATOM 1433 N N . TRP A 1 188 ? -18.128 1.374 25.171 1.00 93.62 188 TRP A N 1
ATOM 1434 C CA . TRP A 1 188 ? -18.438 2.486 24.281 1.00 93.62 188 TRP A CA 1
ATOM 1435 C C . TRP A 1 188 ? -18.655 2.033 22.832 1.00 93.62 188 TRP A C 1
ATOM 1437 O O . TRP A 1 188 ? -19.671 2.414 22.251 1.00 93.62 188 TRP A O 1
ATOM 1447 N N . PHE A 1 189 ? -17.779 1.184 22.278 1.00 92.81 189 PHE A N 1
ATOM 1448 C CA . PHE A 1 189 ? -17.938 0.630 20.922 1.00 92.81 189 PHE A CA 1
ATOM 1449 C C . PHE A 1 189 ? -19.169 -0.275 20.787 1.00 92.81 189 PHE A C 1
ATOM 1451 O O . PHE A 1 189 ? -19.809 -0.287 19.739 1.00 92.81 189 PHE A O 1
ATOM 1458 N N . LEU A 1 190 ? -19.547 -0.992 21.851 1.00 91.38 190 LEU A N 1
ATOM 1459 C CA . LEU A 1 190 ? -20.797 -1.760 21.877 1.00 91.38 190 LEU A CA 1
ATOM 1460 C C . LEU A 1 190 ? -22.032 -0.852 21.810 1.00 91.38 190 LEU A C 1
ATOM 1462 O O . LEU A 1 190 ? -23.017 -1.195 21.160 1.00 91.38 190 LEU A O 1
ATOM 1466 N N . LYS A 1 191 ? -21.984 0.311 22.470 1.00 92.56 191 LYS A N 1
ATOM 1467 C CA . LYS A 1 191 ? -23.079 1.289 22.464 1.00 92.56 191 LYS A CA 1
ATOM 1468 C C . LYS A 1 191 ? -23.128 2.119 21.176 1.00 92.56 191 LYS A C 1
ATOM 1470 O O . LYS A 1 191 ? -24.213 2.511 20.755 1.00 92.56 191 LYS A O 1
ATOM 1475 N N . HIS A 1 192 ? -21.977 2.382 20.563 1.00 90.31 192 HIS A N 1
ATOM 1476 C CA . HIS A 1 192 ? -21.836 3.184 19.347 1.00 90.31 192 HIS A CA 1
ATOM 1477 C C . HIS A 1 192 ? -21.098 2.376 18.272 1.00 90.31 192 HIS A C 1
ATOM 1479 O O . HIS A 1 192 ? -19.916 2.621 18.022 1.00 90.31 192 HIS A O 1
ATOM 1485 N N . PRO A 1 193 ? -21.769 1.396 17.642 1.00 88.38 193 PRO A N 1
ATOM 1486 C CA . PRO A 1 193 ? -21.140 0.585 16.614 1.00 88.38 193 PRO A CA 1
ATOM 1487 C C . PRO A 1 193 ? -20.767 1.463 15.419 1.00 88.38 193 PRO A C 1
ATOM 1489 O O . PRO A 1 193 ? -21.609 2.157 14.848 1.00 88.38 193 PRO A O 1
ATOM 1492 N N . VAL A 1 194 ? -19.497 1.410 15.027 1.00 90.94 194 VAL A N 1
ATOM 1493 C CA . VAL A 1 194 ? -18.997 2.093 13.835 1.00 90.94 194 VAL A CA 1
ATOM 1494 C C . VAL A 1 194 ? -18.811 1.046 12.751 1.00 90.94 194 VAL A C 1
ATOM 1496 O O . VAL A 1 194 ? -18.002 0.132 12.903 1.00 90.94 194 VAL A O 1
ATOM 1499 N N . SER A 1 195 ? -19.571 1.163 11.665 1.00 90.38 195 SER A N 1
ATOM 1500 C CA . SER A 1 195 ? -19.529 0.209 10.558 1.00 90.38 195 SER A CA 1
ATOM 1501 C C . SER A 1 195 ? -19.337 0.893 9.215 1.00 90.38 195 SER A C 1
ATOM 1503 O O . SER A 1 195 ? -19.893 1.966 8.981 1.00 90.38 195 SER A O 1
ATOM 1505 N N . LEU A 1 196 ? -18.619 0.231 8.315 1.00 88.00 196 LEU A N 1
ATOM 1506 C CA . LEU A 1 196 ? -18.379 0.680 6.951 1.00 88.00 196 LEU A CA 1
ATOM 1507 C C . LEU A 1 196 ? -18.708 -0.443 5.971 1.00 88.00 196 LEU A C 1
ATOM 1509 O O . LEU A 1 196 ? -18.349 -1.595 6.184 1.00 88.00 196 LEU A O 1
ATOM 1513 N N . ARG A 1 197 ? -19.370 -0.111 4.864 1.00 85.19 197 ARG A N 1
ATOM 1514 C CA . ARG A 1 197 ? -19.636 -1.071 3.795 1.00 85.19 197 ARG A CA 1
ATOM 1515 C C . ARG A 1 197 ? -18.600 -0.922 2.687 1.00 85.19 197 ARG A C 1
ATOM 1517 O O . ARG A 1 197 ? -18.485 0.151 2.100 1.00 85.19 197 ARG A O 1
ATOM 1524 N N . PHE A 1 198 ? -17.888 -2.004 2.394 1.00 80.56 198 PHE A N 1
ATOM 1525 C CA . PHE A 1 198 ? -17.097 -2.130 1.174 1.00 80.56 198 PHE A CA 1
ATOM 1526 C C . PHE A 1 198 ? -17.947 -2.792 0.091 1.00 80.56 198 PHE A C 1
ATOM 1528 O O . PHE A 1 198 ? -18.729 -3.688 0.387 1.00 80.56 198 PHE A O 1
ATOM 1535 N N . GLU A 1 199 ? -17.796 -2.369 -1.162 1.00 75.62 199 GLU A N 1
ATOM 1536 C CA . GLU A 1 199 ? -18.488 -3.015 -2.290 1.00 75.62 199 GLU A CA 1
ATOM 1537 C C . GLU A 1 199 ? -18.023 -4.462 -2.498 1.00 75.62 199 GLU A C 1
ATOM 1539 O O . GLU A 1 199 ? -18.801 -5.306 -2.932 1.00 75.62 199 GLU A O 1
ATOM 1544 N N . SER A 1 200 ? -16.767 -4.747 -2.152 1.00 71.12 200 SER A N 1
ATOM 1545 C CA . SER A 1 200 ? -16.154 -6.071 -2.250 1.00 71.12 200 SER A CA 1
ATOM 1546 C C . SER A 1 200 ? -16.528 -7.018 -1.109 1.00 71.12 200 SER A C 1
ATOM 1548 O O . SER A 1 200 ? -16.245 -8.207 -1.212 1.00 71.12 200 SER A O 1
ATOM 1550 N N . GLU A 1 201 ? -17.129 -6.519 -0.024 1.00 75.75 201 GLU A N 1
ATOM 1551 C CA . GLU A 1 201 ? -17.460 -7.331 1.149 1.00 75.75 201 GLU A CA 1
ATOM 1552 C C . GLU A 1 201 ? -18.975 -7.560 1.249 1.00 75.75 201 GLU A C 1
ATOM 1554 O O . GLU A 1 201 ? -19.768 -6.628 1.068 1.00 75.75 201 GLU A O 1
ATOM 1559 N N . PRO A 1 202 ? -19.411 -8.794 1.556 1.00 75.50 202 PRO A N 1
ATOM 1560 C CA . PRO A 1 202 ? -20.831 -9.116 1.654 1.00 75.50 202 PRO A CA 1
ATOM 1561 C C . PRO A 1 202 ? -21.488 -8.465 2.878 1.00 75.50 202 PRO A C 1
ATOM 1563 O O . PRO A 1 202 ? -22.668 -8.114 2.837 1.00 75.50 202 PRO A O 1
ATOM 1566 N N . GLU A 1 203 ? -20.727 -8.293 3.959 1.00 83.50 203 GLU A N 1
ATOM 1567 C CA . GLU A 1 203 ? -21.182 -7.740 5.231 1.00 83.50 203 GLU A CA 1
ATOM 1568 C C . GLU A 1 203 ? -20.447 -6.423 5.532 1.00 83.50 203 GLU A C 1
ATOM 1570 O O . GLU A 1 203 ? -19.301 -6.236 5.116 1.00 83.50 203 GLU A O 1
ATOM 1575 N N . PRO A 1 204 ? -21.094 -5.468 6.226 1.00 86.25 204 PRO A N 1
ATOM 1576 C CA . PRO A 1 204 ? -20.423 -4.248 6.639 1.00 86.25 204 PRO A CA 1
ATOM 1577 C C . PRO A 1 204 ? -19.355 -4.579 7.682 1.00 86.25 204 PRO A C 1
ATOM 1579 O O . PRO A 1 204 ? -19.637 -5.226 8.693 1.00 86.25 204 PRO A O 1
ATOM 1582 N N . VAL A 1 205 ? -18.146 -4.079 7.454 1.00 88.62 205 VAL A N 1
ATOM 1583 C CA . VAL A 1 205 ? -17.045 -4.210 8.404 1.00 88.62 205 VAL A CA 1
ATOM 1584 C C . VAL A 1 205 ? -17.311 -3.337 9.622 1.00 88.62 205 VAL A C 1
ATOM 1586 O O . VAL A 1 205 ? -17.968 -2.296 9.515 1.00 88.62 205 VAL A O 1
ATOM 1589 N N . ARG A 1 206 ? -16.795 -3.731 10.782 1.00 91.75 206 ARG A N 1
ATOM 1590 C CA . ARG A 1 206 ? -16.982 -3.015 12.048 1.00 91.75 206 ARG A CA 1
ATOM 1591 C C . ARG A 1 206 ? -15.647 -2.577 12.612 1.00 91.75 206 ARG A C 1
ATOM 1593 O O . ARG A 1 206 ? -14.672 -3.312 12.548 1.00 91.75 206 ARG A O 1
ATOM 1600 N N . ILE A 1 207 ? -15.608 -1.385 13.187 1.00 92.88 207 ILE A N 1
ATOM 1601 C CA . ILE A 1 207 ? -14.444 -0.912 13.931 1.00 92.88 207 ILE A CA 1
ATOM 1602 C C . ILE A 1 207 ? -14.655 -1.267 15.393 1.00 92.88 207 ILE A C 1
ATOM 1604 O O . ILE A 1 207 ? -15.702 -0.963 15.968 1.00 92.88 207 ILE A O 1
ATOM 1608 N N . GLN A 1 208 ? -13.656 -1.908 15.987 1.00 92.69 208 GLN A N 1
ATOM 1609 C CA . GLN A 1 208 ? -13.698 -2.313 17.384 1.00 92.69 208 GLN A CA 1
ATOM 1610 C C . GLN A 1 208 ? -12.329 -2.199 18.041 1.00 92.69 208 GLN A C 1
ATOM 1612 O O . GLN A 1 208 ? -11.295 -2.122 17.378 1.00 92.69 208 GLN A O 1
ATOM 1617 N N . LEU A 1 209 ? -12.332 -2.206 19.370 1.00 93.00 209 LEU A N 1
ATOM 1618 C CA . LEU A 1 209 ? -11.112 -2.315 20.154 1.00 93.00 209 LEU A CA 1
ATOM 1619 C C . LEU A 1 209 ? -10.505 -3.713 19.959 1.00 93.00 209 LEU A C 1
ATOM 1621 O O . LEU A 1 209 ? -11.179 -4.703 20.244 1.00 93.00 209 LEU A O 1
ATOM 1625 N N . MET A 1 210 ? -9.256 -3.783 19.497 1.00 90.62 210 MET A N 1
ATOM 1626 C CA . MET A 1 210 ? -8.547 -5.048 19.258 1.00 90.62 210 MET A CA 1
ATOM 1627 C C . MET A 1 210 ? -7.311 -5.203 20.135 1.00 90.62 210 MET A C 1
ATOM 1629 O O . MET A 1 210 ? -7.090 -6.281 20.682 1.00 90.62 210 MET A O 1
ATOM 1633 N N . HIS A 1 211 ? -6.535 -4.136 20.325 1.00 89.62 211 HIS A N 1
ATOM 1634 C CA . HIS A 1 211 ? -5.298 -4.178 21.100 1.00 89.62 211 HIS A CA 1
ATOM 1635 C C . HIS A 1 211 ? -5.387 -3.340 22.376 1.00 89.62 211 HIS A C 1
ATOM 1637 O O . HIS A 1 211 ? -6.112 -2.348 22.462 1.00 89.62 211 HIS A O 1
ATOM 1643 N N . SER A 1 212 ? -4.615 -3.745 23.386 1.00 89.06 212 SER A N 1
ATOM 1644 C CA . SER A 1 212 ? -4.397 -2.954 24.600 1.00 89.06 212 SER A CA 1
ATOM 1645 C C . SER A 1 212 ? -3.300 -1.907 24.425 1.00 89.06 212 SER A C 1
ATOM 1647 O O . SER A 1 212 ? -3.210 -1.011 25.247 1.00 89.06 212 SER A O 1
ATOM 1649 N N . THR A 1 213 ? -2.484 -1.980 23.378 1.00 89.88 213 THR A N 1
ATOM 1650 C CA . THR A 1 213 ? -1.457 -0.986 23.034 1.00 89.88 213 THR A CA 1
ATOM 1651 C C . THR A 1 213 ? -1.765 -0.353 21.679 1.00 89.88 213 THR A C 1
ATOM 1653 O O . THR A 1 213 ? -2.414 -1.008 20.863 1.00 89.88 213 THR A O 1
ATOM 1656 N N . PRO A 1 214 ? -1.279 0.870 21.400 1.00 86.88 214 PRO A N 1
ATOM 1657 C CA . PRO A 1 214 ? -1.451 1.489 20.094 1.00 86.88 214 PRO A CA 1
ATOM 1658 C C . PRO A 1 214 ? -0.881 0.619 18.956 1.00 86.88 214 PRO A C 1
ATOM 1660 O O . PRO A 1 214 ? 0.179 0.012 19.142 1.00 86.88 214 PRO A O 1
ATOM 1663 N N . PRO A 1 215 ? -1.517 0.608 17.772 1.00 90.75 215 PRO A N 1
ATOM 1664 C CA . PRO A 1 215 ? -2.864 1.127 17.519 1.00 90.75 215 PRO A CA 1
ATOM 1665 C C . PRO A 1 215 ? -3.930 0.273 18.225 1.00 90.75 215 PRO A C 1
ATOM 1667 O O . PRO A 1 215 ? -3.932 -0.951 18.092 1.00 90.75 215 PRO A O 1
ATOM 1670 N N . TYR A 1 216 ? -4.826 0.916 18.982 1.00 90.94 216 TYR A N 1
ATOM 1671 C CA . TYR A 1 216 ? -5.800 0.221 19.835 1.00 90.94 216 TYR A CA 1
ATOM 1672 C C . TYR A 1 216 ? -6.955 -0.382 19.026 1.00 90.94 216 TYR A C 1
ATOM 1674 O O . TYR A 1 216 ? -7.484 -1.449 19.365 1.00 90.94 216 TYR A O 1
ATOM 1682 N N . VAL A 1 217 ? -7.389 0.323 17.978 1.00 93.06 217 VAL A N 1
ATOM 1683 C CA . VAL A 1 217 ? -8.554 -0.058 17.171 1.00 93.06 217 VAL A CA 1
ATOM 1684 C C . VAL A 1 217 ? -8.171 -0.883 15.945 1.00 93.06 217 VAL A C 1
ATOM 1686 O O . VAL A 1 217 ? -7.150 -0.652 15.301 1.00 93.06 217 VAL A O 1
ATOM 1689 N N . GLY A 1 218 ? -9.045 -1.819 15.586 1.00 91.88 218 GLY A N 1
ATOM 1690 C CA . GLY A 1 218 ? -8.939 -2.626 14.378 1.00 91.88 218 GLY A CA 1
ATOM 1691 C C . GLY A 1 218 ? -10.282 -2.792 13.679 1.00 91.88 218 GLY A C 1
ATOM 1692 O O . GLY A 1 218 ? -11.290 -2.185 14.055 1.00 91.88 218 GLY A O 1
ATOM 1693 N N . VAL A 1 219 ? -10.277 -3.609 12.635 1.00 91.12 219 VAL A N 1
ATOM 1694 C CA . VAL A 1 219 ? -11.398 -3.841 11.729 1.00 91.12 219 VAL A CA 1
ATOM 1695 C C . VAL A 1 219 ? -11.803 -5.304 11.798 1.00 91.12 219 VAL A C 1
ATOM 1697 O O . VAL A 1 219 ? -11.001 -6.192 11.532 1.00 91.12 219 VAL A O 1
ATOM 1700 N N . ASP A 1 220 ? -13.061 -5.543 12.134 1.00 90.31 220 ASP A N 1
ATOM 1701 C CA . ASP A 1 220 ? -13.721 -6.841 12.074 1.00 90.31 220 ASP A CA 1
ATOM 1702 C C . ASP A 1 220 ? -14.475 -6.948 10.743 1.00 90.31 220 ASP A C 1
ATOM 1704 O O . ASP A 1 220 ? -15.429 -6.205 10.487 1.00 90.31 220 ASP A O 1
ATOM 1708 N N . PHE A 1 221 ? -14.024 -7.854 9.877 1.00 85.06 221 PHE A N 1
ATOM 1709 C CA . PHE A 1 221 ? -14.660 -8.169 8.596 1.00 85.06 221 PHE A CA 1
ATOM 1710 C C . PHE A 1 221 ? -15.766 -9.227 8.734 1.00 85.06 221 PHE A C 1
ATOM 1712 O O . PHE A 1 221 ? -16.347 -9.653 7.736 1.00 85.06 221 PHE A O 1
ATOM 1719 N N . GLY A 1 222 ? -16.072 -9.649 9.959 1.00 81.12 222 GLY A N 1
ATOM 1720 C CA . GLY A 1 222 ? -16.998 -10.723 10.264 1.00 81.12 222 GLY A CA 1
ATOM 1721 C C . GLY A 1 222 ? -16.349 -12.100 10.140 1.00 81.12 222 GLY A C 1
ATOM 1722 O O . GLY A 1 222 ? -15.271 -12.283 9.576 1.00 81.12 222 GLY A O 1
ATOM 1723 N N . ARG A 1 223 ? -17.037 -13.116 10.677 1.00 78.00 223 ARG A N 1
ATOM 1724 C CA . ARG A 1 223 ? -16.633 -14.537 10.594 1.00 78.00 223 ARG A CA 1
ATOM 1725 C C . ARG A 1 223 ? -15.230 -14.831 11.147 1.00 78.00 223 ARG A C 1
ATOM 1727 O O . ARG A 1 223 ? -14.589 -15.777 10.707 1.00 78.00 223 ARG A O 1
ATOM 1734 N N . GLY A 1 224 ? -14.777 -14.035 12.115 1.00 77.94 224 GLY A N 1
ATOM 1735 C CA . GLY A 1 224 ? -13.464 -14.188 12.745 1.00 77.94 224 GLY A CA 1
ATOM 1736 C C . GLY A 1 224 ? -12.309 -13.557 11.969 1.00 77.94 224 GLY A C 1
ATOM 1737 O O . GLY A 1 224 ? -11.186 -13.628 12.443 1.00 77.94 224 GLY A O 1
ATOM 1738 N N . ARG A 1 225 ? -12.574 -12.915 10.825 1.00 82.62 225 ARG A N 1
ATOM 1739 C CA . ARG A 1 225 ? -11.561 -12.197 10.051 1.00 82.62 225 ARG A CA 1
ATOM 1740 C C . ARG A 1 225 ? -11.340 -10.807 10.633 1.00 82.62 225 ARG A C 1
ATOM 1742 O O . ARG A 1 225 ? -12.100 -9.878 10.353 1.00 82.62 225 ARG A O 1
ATOM 1749 N N . ASN A 1 226 ? -10.281 -10.659 11.405 1.00 86.88 226 ASN A N 1
ATOM 1750 C CA . ASN A 1 226 ? -9.905 -9.404 12.039 1.00 86.88 226 ASN A CA 1
ATOM 1751 C C . ASN A 1 226 ? -8.632 -8.865 11.402 1.00 86.88 226 ASN A C 1
ATOM 1753 O O . ASN A 1 226 ? -7.743 -9.634 11.056 1.00 86.88 226 ASN A O 1
ATOM 1757 N N . ALA A 1 227 ? -8.514 -7.547 11.273 1.00 87.56 227 ALA A N 1
ATOM 1758 C CA . ALA A 1 227 ? -7.245 -6.934 10.915 1.00 87.56 227 ALA A CA 1
ATOM 1759 C C . ALA A 1 227 ? -7.008 -5.633 11.673 1.00 87.56 227 ALA A C 1
ATOM 1761 O O . ALA A 1 227 ? -7.913 -4.813 11.838 1.00 87.56 227 ALA A O 1
ATOM 1762 N N . VAL A 1 228 ? -5.764 -5.412 12.078 1.00 88.00 228 VAL A N 1
ATOM 1763 C CA . VAL A 1 228 ? -5.310 -4.147 12.653 1.00 88.00 228 VAL A CA 1
ATOM 1764 C C . VAL A 1 228 ? -4.391 -3.476 11.652 1.00 88.00 228 VAL A C 1
ATOM 1766 O O . VAL A 1 228 ? -3.431 -4.075 11.169 1.00 88.00 228 VAL A O 1
ATOM 1769 N N . PHE A 1 229 ? -4.682 -2.214 11.354 1.00 86.06 229 PHE A N 1
ATOM 1770 C CA . PHE A 1 229 ? -3.899 -1.412 10.428 1.00 86.06 229 PHE A CA 1
ATOM 1771 C C . PHE A 1 229 ? -3.206 -0.280 11.171 1.00 86.06 229 PHE A C 1
ATOM 1773 O O . PHE A 1 229 ? -3.785 0.334 12.068 1.00 86.06 229 PHE A O 1
ATOM 1780 N N . ASP A 1 230 ? -1.997 0.050 10.737 1.00 83.19 230 ASP A N 1
ATOM 1781 C CA . ASP A 1 230 ? -1.366 1.307 11.100 1.00 83.19 230 ASP A CA 1
ATOM 1782 C C . ASP A 1 230 ? -2.221 2.467 10.542 1.00 83.19 230 ASP A C 1
ATOM 1784 O O . ASP A 1 230 ? -2.434 2.564 9.330 1.00 83.19 230 ASP A O 1
ATOM 1788 N N . PRO A 1 231 ? -2.734 3.381 11.381 1.00 78.69 231 PRO A N 1
ATOM 1789 C CA . PRO A 1 231 ? -3.638 4.441 10.934 1.00 78.69 231 PRO A CA 1
ATOM 1790 C C . PRO A 1 231 ? -2.937 5.505 10.065 1.00 78.69 231 PRO A C 1
ATOM 1792 O O . PRO A 1 231 ? -3.588 6.305 9.374 1.00 78.69 231 PRO A O 1
ATOM 1795 N N . VAL A 1 232 ? -1.605 5.562 10.076 1.00 79.06 232 VAL A N 1
ATOM 1796 C CA . VAL A 1 232 ? -0.791 6.462 9.259 1.00 79.06 232 VAL A CA 1
ATOM 1797 C C . VAL A 1 232 ? -0.512 5.848 7.897 1.00 79.06 232 VAL A C 1
ATOM 1799 O O . VAL A 1 232 ? -0.876 6.463 6.885 1.00 79.06 232 VAL A O 1
ATOM 1802 N N . THR A 1 233 ? 0.086 4.662 7.866 1.00 75.81 233 THR A N 1
ATOM 1803 C CA . THR A 1 233 ? 0.555 4.008 6.637 1.00 75.81 233 THR A CA 1
ATOM 1804 C C . THR A 1 233 ? -0.518 3.141 5.980 1.00 75.81 233 THR A C 1
ATOM 1806 O O . THR A 1 233 ? -0.459 2.937 4.773 1.00 75.81 233 THR A O 1
ATOM 1809 N N . MET A 1 234 ? -1.548 2.725 6.725 1.00 78.88 234 MET A N 1
ATOM 1810 C CA . MET A 1 234 ? -2.520 1.684 6.352 1.00 78.88 234 MET A CA 1
ATOM 1811 C C . MET A 1 234 ? -1.892 0.307 6.118 1.00 78.88 234 MET A C 1
ATOM 1813 O O . MET A 1 234 ? -2.529 -0.563 5.525 1.00 78.88 234 MET A O 1
ATOM 1817 N N . GLN A 1 235 ? -0.666 0.086 6.596 1.00 75.31 235 GLN A N 1
ATOM 1818 C CA . GLN A 1 235 ? -0.064 -1.241 6.589 1.00 75.31 235 GLN A CA 1
ATOM 1819 C C . GLN A 1 235 ? -0.791 -2.137 7.584 1.00 75.31 235 GLN A C 1
ATOM 1821 O O . GLN A 1 235 ? -1.103 -1.716 8.698 1.00 75.31 235 GLN A O 1
ATOM 1826 N N . CYS A 1 236 ? -1.063 -3.373 7.178 1.00 78.88 236 CYS A N 1
ATOM 1827 C CA . CYS A 1 236 ? -1.577 -4.376 8.094 1.00 78.88 236 CYS A CA 1
ATOM 1828 C C . CYS A 1 236 ? -0.484 -4.746 9.098 1.00 78.88 236 CYS A C 1
ATOM 1830 O O . CYS A 1 236 ? 0.599 -5.181 8.709 1.00 78.88 236 CYS A O 1
ATOM 1832 N N . LEU A 1 237 ? -0.772 -4.555 10.380 1.00 81.38 237 LEU A N 1
ATOM 1833 C CA . LEU A 1 237 ? 0.092 -4.967 11.483 1.00 81.38 237 LEU A CA 1
ATOM 1834 C C . LEU A 1 237 ? -0.268 -6.370 11.974 1.00 81.38 237 LEU A C 1
ATOM 1836 O O . LEU A 1 237 ? 0.589 -7.081 12.492 1.00 81.38 237 LEU A O 1
ATOM 1840 N N . TYR A 1 238 ? -1.539 -6.746 11.834 1.00 79.44 238 TYR A N 1
ATOM 1841 C CA . TYR A 1 238 ? -2.081 -8.011 12.306 1.00 79.44 238 TYR A CA 1
ATOM 1842 C C . TYR A 1 238 ? -3.298 -8.425 11.483 1.00 79.44 238 TYR A C 1
ATOM 1844 O O . TYR A 1 238 ? -4.134 -7.575 11.172 1.00 79.44 238 TYR A O 1
ATOM 1852 N N . ALA A 1 239 ? -3.415 -9.720 11.194 1.00 81.06 239 ALA A N 1
ATOM 1853 C CA . ALA A 1 239 ? -4.529 -10.334 10.485 1.00 81.06 239 ALA A CA 1
ATOM 1854 C C . ALA A 1 239 ? -4.808 -11.739 11.044 1.00 81.06 239 ALA A C 1
ATOM 1856 O O . ALA A 1 239 ? -3.857 -12.500 11.227 1.00 81.06 239 ALA A O 1
ATOM 1857 N N . ASP A 1 240 ? -6.085 -12.047 11.291 1.00 71.81 240 ASP A N 1
ATOM 1858 C CA . ASP A 1 240 ? -6.611 -13.384 11.640 1.00 71.81 240 ASP A CA 1
ATOM 1859 C C . ASP A 1 240 ? -7.154 -14.132 10.413 1.00 71.81 240 ASP A C 1
ATOM 1861 O O . ASP A 1 240 ? -7.922 -13.508 9.635 1.00 71.81 240 ASP A O 1
#

Organism: NCBI:txid2316731

Radius of gyration: 36.54 Å; chains: 1; bounding box: 73×67×117 Å

Secondary structure (DSSP, 8-state):
---------------------------------S-HHHHHHHHHHHHHHHHHHHHHHHHHHHHHHHHHHHHHHH--TT--TTS--HHHHHHHHHHHHHHHHHHHHHHHHHHTT---HHHHHHHHHHHHHHHHHHHHHHHHHHHHHHHHSTHHHHHHHHHHHHHHHHHHHHT-SSSPPPHHHHHHHHHHHHHS-EEE--TT-SS-EEEEE--SSSS-EEEE-STT-EEEE-TTT--EEEE-

Foldseek 3Di:
DDDDDDDDDDDDDDDDDDDDDDDDDDDPPPPPPDPVVVVVVVQVVLVVCLVVLVVLLLVLLVVLLVVLQVCVVPVDPCDDLQPAPPLVVSVVSLVVSVVSNVVSVVSLVVNCPDPDPVNVVCVVPSVVSNVSSVVSSVVSCVVVVVCCDDQNVVVLVVLVVLQVVLCVQVVHNFDFADPVSLVVSQVVCVVPWDWADDPPAPDTKTWGQDGRGPVRIWIHSDPQWTWDADSVPRHTPDTD

pLDDT: mean 72.57, std 16.18, range [32.41, 93.81]